Protein AF-A0AAJ7TA78-F1 (afdb_monomer_lite)

Secondary structure (DSSP, 8-state):
----SSSSSSTTHHHHHHHHHHHHHHHHHHHHHHHHHHHHHHHHHHHHHHHHHHHHHHHHH--HHHHHHHHHHHHHHHHHHHHHHHHH--S---HHHHHHHHHHHHHHHHHHHHHHHHHHHHHHHHT------HHHHHHHHHHHHHHHHHHHHHHHHHHHTT-HHHHHHHHHHHHHHHHHHHHHHHHHHTTT-GGGTTHHHHHHHHHHHHHHHHHHHHHHHHHHHHHHHHHHHS--

Structure (mmCIF, N/CA/C/O backbone):
data_AF-A0AAJ7TA78-F1
#
_entry.id   AF-A0AAJ7TA78-F1
#
loop_
_atom_site.group_PDB
_atom_site.id
_atom_site.type_symbol
_atom_site.label_atom_id
_atom_site.label_alt_id
_atom_site.label_comp_id
_atom_site.label_asym_id
_atom_site.label_entity_id
_atom_site.label_seq_id
_atom_site.pdbx_PDB_ins_code
_atom_site.Cartn_x
_atom_site.Cartn_y
_atom_site.Cartn_z
_atom_site.occupancy
_atom_site.B_iso_or_equiv
_atom_site.auth_seq_id
_atom_site.auth_comp_id
_atom_site.auth_asym_id
_atom_site.auth_atom_id
_atom_site.pdbx_PDB_model_num
ATOM 1 N N . MET A 1 1 ? 41.916 32.153 -55.301 1.00 41.50 1 MET A N 1
ATOM 2 C CA . MET A 1 1 ? 42.417 31.050 -54.460 1.00 41.50 1 MET A CA 1
ATOM 3 C C . MET A 1 1 ? 42.063 31.383 -53.018 1.00 41.50 1 MET A C 1
ATOM 5 O O . MET A 1 1 ? 42.938 31.734 -52.257 1.00 41.50 1 MET A O 1
ATOM 9 N N . GLU A 1 2 ? 40.773 31.355 -52.686 1.00 40.78 2 GLU A N 1
ATOM 10 C CA . GLU A 1 2 ? 40.242 31.500 -51.322 1.00 40.78 2 GLU A CA 1
ATOM 11 C C . GLU A 1 2 ? 38.822 30.931 -51.352 1.00 40.78 2 GLU A C 1
ATOM 13 O O . GLU A 1 2 ? 37.926 31.577 -51.888 1.00 40.78 2 GLU A O 1
ATOM 18 N N . THR A 1 3 ? 38.642 29.679 -50.920 1.00 42.75 3 THR A N 1
ATOM 19 C CA . THR A 1 3 ? 37.352 29.081 -50.502 1.00 42.75 3 THR A CA 1
ATOM 20 C C . THR A 1 3 ? 37.569 27.632 -50.034 1.00 42.75 3 THR A C 1
ATOM 22 O O . THR A 1 3 ? 37.042 26.702 -50.623 1.00 42.75 3 THR A O 1
ATOM 25 N N . GLU A 1 4 ? 38.353 27.411 -48.970 1.00 41.81 4 GLU A N 1
ATOM 26 C CA . GLU A 1 4 ? 38.433 26.090 -48.296 1.00 41.81 4 GLU A CA 1
ATOM 27 C C . GLU A 1 4 ? 38.605 26.173 -46.762 1.00 41.81 4 GLU A C 1
ATOM 29 O O . GLU A 1 4 ? 39.112 25.254 -46.132 1.00 41.81 4 GLU A O 1
ATOM 34 N N . ALA A 1 5 ? 38.150 27.248 -46.108 1.00 41.28 5 ALA A N 1
ATOM 35 C CA . ALA A 1 5 ? 38.395 27.452 -44.671 1.00 41.28 5 ALA A CA 1
ATOM 36 C C . ALA A 1 5 ? 37.136 27.480 -43.778 1.00 41.28 5 ALA A C 1
ATOM 38 O O . ALA A 1 5 ? 37.146 28.149 -42.752 1.00 41.28 5 ALA A O 1
ATOM 39 N N . VAL A 1 6 ? 36.042 26.788 -44.138 1.00 41.28 6 VAL A N 1
ATOM 40 C CA . VAL A 1 6 ? 34.796 26.822 -43.325 1.00 41.28 6 VAL A CA 1
ATOM 41 C C . VAL A 1 6 ? 34.222 25.442 -42.951 1.00 41.28 6 VAL A C 1
ATOM 43 O O . VAL A 1 6 ? 33.242 25.379 -42.224 1.00 41.28 6 VAL A O 1
ATOM 46 N N . ARG A 1 7 ? 34.815 24.298 -43.334 1.00 41.25 7 ARG A N 1
ATOM 47 C CA . ARG A 1 7 ? 34.138 22.988 -43.143 1.00 41.25 7 ARG A CA 1
ATOM 48 C C . ARG A 1 7 ? 34.712 21.997 -42.125 1.00 41.25 7 ARG A C 1
ATOM 50 O O . ARG A 1 7 ? 34.327 20.836 -42.170 1.00 41.25 7 ARG A O 1
ATOM 57 N N . ALA A 1 8 ? 35.568 22.413 -41.192 1.00 42.38 8 ALA A N 1
ATOM 58 C CA . ALA A 1 8 ? 36.203 21.473 -40.250 1.00 42.38 8 ALA A CA 1
ATOM 59 C C . ALA A 1 8 ? 35.874 21.684 -38.753 1.00 42.38 8 ALA A C 1
ATOM 61 O O . ALA A 1 8 ? 36.430 20.973 -37.923 1.00 42.38 8 ALA A O 1
ATOM 62 N N . GLY A 1 9 ? 34.991 22.624 -38.387 1.00 40.25 9 GLY A N 1
ATOM 63 C CA . GLY A 1 9 ? 34.802 23.040 -36.983 1.00 40.25 9 GLY A CA 1
ATOM 64 C C . GLY A 1 9 ? 33.554 22.537 -36.239 1.00 40.25 9 GLY A C 1
ATOM 65 O O . GLY A 1 9 ? 33.561 22.548 -35.019 1.00 40.25 9 GLY A O 1
ATOM 66 N N . GLU A 1 10 ? 32.492 22.082 -36.913 1.00 45.03 10 GLU A N 1
ATOM 67 C CA . GLU A 1 10 ? 31.190 21.836 -36.244 1.00 45.03 10 GLU A CA 1
ATOM 68 C C . GLU A 1 10 ? 30.905 20.364 -35.879 1.00 45.03 10 GLU A C 1
ATOM 70 O O . GLU A 1 10 ? 29.903 20.062 -35.239 1.00 45.03 10 GLU A O 1
ATOM 75 N N . GLY A 1 11 ? 31.785 19.425 -36.243 1.00 39.66 11 GLY A N 1
ATOM 76 C CA . GLY A 1 11 ? 31.573 17.987 -36.003 1.00 39.66 11 GLY A CA 1
ATOM 77 C C . GLY A 1 11 ? 32.110 17.437 -34.673 1.00 39.66 11 GLY A C 1
ATOM 78 O O . GLY A 1 11 ? 31.914 16.257 -34.402 1.00 39.66 11 GLY A O 1
ATOM 79 N N . GLY A 1 12 ? 32.822 18.244 -33.875 1.00 43.31 12 GLY A N 1
ATOM 80 C CA . GLY A 1 12 ? 33.498 17.798 -32.643 1.00 43.31 12 GLY A CA 1
ATOM 81 C C . GLY A 1 12 ? 32.816 18.228 -31.338 1.00 43.31 12 GLY A C 1
ATOM 82 O O . GLY A 1 12 ? 32.782 17.456 -30.383 1.00 43.31 12 GLY A O 1
ATOM 83 N N . GLU A 1 13 ? 32.229 19.428 -31.295 1.00 46.03 13 GLU A N 1
ATOM 84 C CA . GLU A 1 13 ? 31.544 19.946 -30.098 1.00 46.03 13 GLU A CA 1
ATOM 85 C C . GLU A 1 13 ? 30.203 19.246 -29.836 1.00 46.03 13 GLU A C 1
ATOM 87 O O . GLU A 1 13 ? 29.870 18.958 -28.689 1.00 46.03 13 GLU A O 1
ATOM 92 N N . SER A 1 14 ? 29.459 18.885 -30.887 1.00 48.75 14 SER A N 1
ATOM 93 C CA . SER A 1 14 ? 28.152 18.229 -30.736 1.00 48.75 14 SER A CA 1
ATOM 94 C C . SER A 1 14 ? 28.261 16.806 -30.169 1.00 48.75 14 SER A C 1
ATOM 96 O O . SER A 1 14 ? 27.418 16.388 -29.376 1.00 48.75 14 SER A O 1
ATOM 98 N N . THR A 1 15 ? 29.321 16.078 -30.518 1.00 53.62 15 THR A N 1
ATOM 99 C CA . THR A 1 15 ? 29.574 14.704 -30.061 1.00 53.62 15 THR A CA 1
ATOM 100 C C . THR A 1 15 ? 30.088 14.688 -28.623 1.00 53.62 15 THR A C 1
ATOM 102 O O . THR A 1 15 ? 29.544 13.959 -27.802 1.00 53.62 15 THR A O 1
ATOM 105 N N . ALA A 1 16 ? 31.026 15.577 -28.272 1.00 54.19 16 ALA A N 1
ATOM 106 C CA . ALA A 1 16 ? 31.561 15.678 -26.913 1.00 54.19 16 ALA A CA 1
ATOM 107 C C . ALA A 1 16 ? 30.517 16.173 -25.894 1.00 54.19 16 ALA A C 1
ATOM 109 O O . ALA A 1 16 ? 30.464 15.662 -24.775 1.00 54.19 16 ALA A O 1
ATOM 110 N N . SER A 1 17 ? 29.648 17.122 -26.268 1.00 52.03 17 SER A N 1
ATOM 111 C CA . SER A 1 17 ? 28.510 17.524 -25.430 1.00 52.03 17 SER A CA 1
ATOM 112 C C . SER A 1 17 ? 27.487 16.398 -25.282 1.00 52.03 17 SER A C 1
ATOM 114 O O . SER A 1 17 ? 27.045 16.150 -24.166 1.00 52.03 17 SER A O 1
ATOM 116 N N . SER A 1 18 ? 27.191 15.645 -26.349 1.00 56.09 18 SER A N 1
ATOM 117 C CA . SER A 1 18 ? 26.292 14.486 -26.274 1.00 56.09 18 SER A CA 1
ATOM 118 C C . SER A 1 18 ? 26.880 13.325 -25.462 1.00 56.09 18 SER A C 1
ATOM 120 O O . SER A 1 18 ? 26.124 12.610 -24.812 1.00 56.09 18 SER A O 1
ATOM 122 N N . GLU A 1 19 ? 28.200 13.123 -25.463 1.00 57.81 19 GLU A N 1
ATOM 123 C CA . GLU A 1 19 ? 28.890 12.097 -24.667 1.00 57.81 19 GLU A CA 1
ATOM 124 C C . GLU A 1 19 ? 29.036 12.509 -23.191 1.00 57.81 19 GLU A C 1
ATOM 126 O O . GLU A 1 19 ? 28.856 11.674 -22.304 1.00 57.81 19 GLU A O 1
ATOM 131 N N . CYS A 1 20 ? 29.283 13.792 -22.892 1.00 56.22 20 CYS A N 1
ATOM 132 C CA . CYS A 1 20 ? 29.236 14.339 -21.526 1.00 56.22 20 CYS A CA 1
ATOM 133 C C . CYS A 1 20 ? 27.806 14.363 -20.958 1.00 56.22 20 CYS A C 1
ATOM 135 O O . CYS A 1 20 ? 27.599 14.061 -19.782 1.00 56.22 20 CYS A O 1
ATOM 137 N N . GLU A 1 21 ? 26.801 14.682 -21.780 1.00 63.16 21 GLU A N 1
ATOM 138 C CA . GLU A 1 21 ? 25.391 14.548 -21.403 1.00 63.16 21 GLU A CA 1
ATOM 139 C C . GLU A 1 21 ? 24.995 13.077 -21.235 1.00 63.16 21 GLU A C 1
ATOM 141 O O . GLU A 1 21 ? 24.280 12.759 -20.287 1.00 63.16 21 GLU A O 1
ATOM 146 N N . SER A 1 22 ? 25.500 12.169 -22.079 1.00 67.06 22 SER A N 1
ATOM 147 C CA . SER A 1 22 ? 25.266 10.723 -21.957 1.00 67.06 22 SER A CA 1
ATOM 148 C C . SER A 1 22 ? 25.895 10.151 -20.686 1.00 67.06 22 SER A C 1
ATOM 150 O O . SER A 1 22 ? 25.192 9.530 -19.896 1.00 67.06 22 SER A O 1
ATOM 152 N N . SER A 1 23 ? 27.174 10.424 -20.419 1.00 71.12 23 SER A N 1
ATOM 153 C CA . SER A 1 23 ? 27.873 9.959 -19.208 1.00 71.12 23 SER A CA 1
ATOM 154 C C . SER A 1 23 ? 27.285 10.566 -17.929 1.00 71.12 23 SER A C 1
ATOM 156 O O . SER A 1 23 ? 27.007 9.852 -16.965 1.00 71.12 23 SER A O 1
ATOM 158 N N . GLY A 1 24 ? 26.973 11.866 -17.940 1.00 76.81 24 GLY A N 1
ATOM 159 C CA . GLY A 1 24 ? 26.276 12.522 -16.835 1.00 76.81 24 GLY A CA 1
ATOM 160 C C . GLY A 1 24 ? 24.849 12.002 -16.619 1.00 76.81 24 GLY A C 1
ATOM 161 O O . GLY A 1 24 ? 24.354 12.008 -15.489 1.00 76.81 24 GLY A O 1
ATOM 162 N N . CYS A 1 25 ? 24.167 11.545 -17.672 1.00 79.00 25 CYS A N 1
ATOM 163 C CA . CYS A 1 25 ? 22.862 10.891 -17.583 1.00 79.00 25 CYS A CA 1
ATOM 164 C C . CYS A 1 25 ? 22.989 9.472 -17.006 1.00 79.00 25 CYS A C 1
ATOM 166 O O . CYS A 1 25 ? 22.242 9.118 -16.091 1.00 79.00 25 CYS A O 1
ATOM 168 N N . GLU A 1 26 ? 23.969 8.688 -17.458 1.00 80.81 26 GLU A N 1
ATOM 169 C CA . GLU A 1 26 ? 24.241 7.337 -16.957 1.00 80.81 26 GLU A CA 1
ATOM 170 C C . GLU A 1 26 ? 24.586 7.329 -15.458 1.00 80.81 26 GLU A C 1
ATOM 172 O O . GLU A 1 26 ? 23.998 6.553 -14.695 1.00 80.81 26 GLU A O 1
ATOM 177 N N . ASP A 1 27 ? 25.429 8.256 -14.994 1.00 83.12 27 ASP A N 1
ATOM 178 C CA . ASP A 1 27 ? 25.760 8.412 -13.570 1.00 83.12 27 ASP A CA 1
ATOM 179 C C . ASP A 1 27 ? 24.539 8.818 -12.720 1.00 83.12 27 ASP A C 1
ATOM 181 O O . ASP A 1 27 ? 24.326 8.328 -11.597 1.00 83.12 27 ASP A O 1
ATOM 185 N N . ARG A 1 28 ? 23.666 9.682 -13.258 1.00 84.81 28 ARG A N 1
ATOM 186 C CA . ARG A 1 28 ? 22.392 10.042 -12.610 1.00 84.81 28 ARG A CA 1
ATOM 187 C C . ARG A 1 28 ? 21.444 8.847 -12.530 1.00 84.81 28 ARG A C 1
ATOM 189 O O . ARG A 1 28 ? 20.847 8.616 -11.480 1.00 84.81 28 ARG A O 1
ATOM 196 N N . LEU A 1 29 ? 21.322 8.047 -13.586 1.00 83.38 29 LEU A N 1
ATOM 197 C CA . LEU A 1 29 ? 20.493 6.840 -13.567 1.00 83.38 29 LEU A CA 1
ATOM 198 C C . LEU A 1 29 ? 21.022 5.807 -12.564 1.00 83.38 29 LEU A C 1
ATOM 200 O O . LEU A 1 29 ? 20.240 5.219 -11.809 1.00 83.38 29 LEU A O 1
ATOM 204 N N . ALA A 1 30 ? 22.341 5.612 -12.502 1.00 83.56 30 ALA A N 1
ATOM 205 C CA . ALA A 1 30 ? 22.970 4.710 -11.544 1.00 83.56 30 ALA A CA 1
ATOM 206 C C . ALA A 1 30 ? 22.731 5.155 -10.091 1.00 83.56 30 ALA A C 1
ATOM 208 O O . ALA A 1 30 ? 22.402 4.329 -9.231 1.00 83.56 30 ALA A O 1
ATOM 209 N N . SER A 1 31 ? 22.837 6.456 -9.806 1.00 87.62 31 SER A N 1
ATOM 210 C CA . SER A 1 31 ? 22.560 7.005 -8.473 1.00 87.62 31 SER A CA 1
ATOM 211 C C . SER A 1 31 ? 21.075 6.916 -8.094 1.00 87.62 31 SER A C 1
ATOM 213 O O . SER A 1 31 ? 20.765 6.463 -6.990 1.00 87.62 31 SER A O 1
ATOM 215 N N . LEU A 1 32 ? 20.146 7.220 -9.010 1.00 86.69 32 LEU A N 1
ATOM 216 C CA . LEU A 1 32 ? 18.701 7.044 -8.795 1.00 86.69 32 LEU A CA 1
ATOM 217 C C . LEU A 1 32 ? 18.327 5.580 -8.534 1.00 86.69 32 LEU A C 1
ATOM 219 O O . LEU A 1 32 ? 17.509 5.294 -7.662 1.00 86.69 32 LEU A O 1
ATOM 223 N N . ARG A 1 33 ? 18.955 4.635 -9.240 1.00 85.50 33 ARG A N 1
ATOM 224 C CA . ARG A 1 33 ? 18.770 3.195 -9.016 1.00 85.50 33 ARG A CA 1
ATOM 225 C C . ARG A 1 33 ? 19.229 2.770 -7.620 1.00 85.50 33 ARG A C 1
ATOM 227 O O . ARG A 1 33 ? 18.514 2.030 -6.944 1.00 85.50 33 ARG A O 1
ATOM 234 N N . ARG A 1 34 ? 20.394 3.246 -7.164 1.00 87.38 34 ARG A N 1
ATOM 235 C CA . ARG A 1 34 ? 20.883 3.001 -5.792 1.00 87.38 34 ARG A CA 1
ATOM 236 C C . ARG A 1 34 ? 19.946 3.608 -4.750 1.00 87.38 34 ARG A C 1
ATOM 238 O O . ARG A 1 34 ? 19.652 2.952 -3.755 1.00 87.38 34 ARG A O 1
ATOM 245 N N . LEU A 1 35 ? 19.437 4.814 -5.002 1.00 88.00 35 LEU A N 1
ATOM 246 C CA . LEU A 1 35 ? 18.457 5.465 -4.136 1.00 88.00 35 LEU A CA 1
ATOM 247 C C . LEU A 1 35 ? 17.151 4.661 -4.074 1.00 88.00 35 LEU A C 1
ATOM 249 O O . LEU A 1 35 ? 16.636 4.439 -2.985 1.00 88.00 35 LEU A O 1
ATOM 253 N N . ALA A 1 36 ? 16.651 4.156 -5.206 1.00 87.06 36 ALA A N 1
ATOM 254 C CA . ALA A 1 36 ? 15.463 3.305 -5.248 1.00 87.06 36 ALA A CA 1
ATOM 255 C C . ALA A 1 36 ? 15.652 2.016 -4.445 1.00 87.06 36 ALA A C 1
ATOM 257 O O . ALA A 1 36 ? 14.761 1.634 -3.688 1.00 87.06 36 ALA A O 1
ATOM 258 N N . LEU A 1 37 ? 16.818 1.373 -4.556 1.00 88.31 37 LEU A N 1
ATOM 259 C CA . LEU A 1 37 ? 17.164 0.199 -3.754 1.00 88.31 37 LEU A CA 1
ATOM 260 C C . LEU A 1 37 ? 17.214 0.517 -2.259 1.00 88.31 37 LEU A C 1
ATOM 262 O O . LEU A 1 37 ? 16.632 -0.218 -1.465 1.00 88.31 37 LEU A O 1
ATOM 266 N N . LEU A 1 38 ? 17.864 1.620 -1.882 1.00 90.88 38 LEU A N 1
ATOM 267 C CA . LEU A 1 38 ? 17.970 2.051 -0.491 1.00 90.88 38 LEU A CA 1
ATOM 268 C C . LEU A 1 38 ? 16.595 2.383 0.092 1.00 90.88 38 LEU A C 1
ATOM 270 O O . LEU A 1 38 ? 16.246 1.875 1.153 1.00 90.88 38 LEU A O 1
ATOM 274 N N . VAL A 1 39 ? 15.789 3.179 -0.615 1.00 89.62 39 VAL A N 1
ATOM 275 C CA . VAL A 1 39 ? 14.429 3.537 -0.189 1.00 89.62 39 VAL A CA 1
ATOM 276 C C . VAL A 1 39 ? 13.552 2.296 -0.074 1.00 89.62 39 VAL A C 1
ATOM 278 O O . VAL A 1 39 ? 12.829 2.162 0.908 1.00 89.62 39 VAL A O 1
ATOM 281 N N . SER A 1 40 ? 13.654 1.352 -1.012 1.00 90.81 40 SER A N 1
ATOM 282 C CA . SER A 1 40 ? 12.895 0.097 -0.943 1.00 90.81 40 SER A CA 1
ATOM 283 C C . SER A 1 40 ? 13.332 -0.763 0.243 1.00 90.81 40 SER A C 1
ATOM 285 O O . SER A 1 40 ? 12.484 -1.287 0.957 1.00 90.81 40 SER A O 1
ATOM 287 N N . ALA A 1 41 ? 14.637 -0.870 0.511 1.00 90.25 41 ALA A N 1
ATOM 288 C CA . ALA A 1 41 ? 15.163 -1.611 1.658 1.00 90.25 41 ALA A CA 1
ATOM 289 C C . ALA A 1 41 ? 14.720 -0.995 2.996 1.00 90.25 41 ALA A C 1
ATOM 291 O O . ALA A 1 41 ? 14.239 -1.707 3.878 1.00 90.25 41 ALA A O 1
ATOM 292 N N . VAL A 1 42 ? 14.817 0.331 3.129 1.00 91.94 42 VAL A N 1
ATOM 293 C CA . VAL A 1 42 ? 14.329 1.065 4.307 1.00 91.94 42 VAL A CA 1
ATOM 294 C C . VAL A 1 42 ? 12.819 0.882 4.464 1.00 91.94 42 VAL A C 1
ATOM 296 O O . VAL A 1 42 ? 12.349 0.600 5.565 1.00 91.94 42 VAL A O 1
ATOM 299 N N . SER A 1 43 ? 12.061 0.971 3.366 1.00 92.56 43 SER A N 1
ATOM 300 C CA . SER A 1 43 ? 10.613 0.757 3.368 1.00 92.56 43 SER A CA 1
ATOM 301 C C . SER A 1 43 ? 10.241 -0.648 3.827 1.00 92.56 43 SER A C 1
ATOM 303 O O . SER A 1 43 ? 9.314 -0.792 4.616 1.00 92.56 43 SER A O 1
ATOM 305 N N . ILE A 1 44 ? 10.959 -1.682 3.382 1.00 93.19 44 ILE A N 1
ATOM 306 C CA . ILE A 1 44 ? 10.728 -3.073 3.798 1.00 93.19 44 ILE A CA 1
ATOM 307 C C . ILE A 1 44 ? 10.851 -3.205 5.315 1.00 93.19 44 ILE A C 1
ATOM 309 O O . ILE A 1 44 ? 9.942 -3.721 5.959 1.00 93.19 44 ILE A O 1
ATOM 313 N N . VAL A 1 45 ? 11.939 -2.697 5.898 1.00 94.38 45 VAL A N 1
ATOM 314 C CA . VAL A 1 45 ? 12.172 -2.786 7.348 1.00 94.38 45 VAL A CA 1
ATOM 315 C C . VAL A 1 45 ? 11.125 -1.981 8.122 1.00 94.38 45 VAL A C 1
ATOM 317 O O . VAL A 1 45 ? 10.540 -2.488 9.080 1.00 94.38 45 VAL A O 1
ATOM 320 N N . ALA A 1 46 ? 10.849 -0.749 7.687 1.00 91.81 46 ALA A N 1
ATOM 321 C CA . ALA A 1 46 ? 9.882 0.124 8.342 1.00 91.81 46 ALA A CA 1
ATOM 322 C C . ALA A 1 46 ? 8.459 -0.458 8.298 1.00 91.81 46 ALA A C 1
ATOM 324 O O . ALA A 1 46 ? 7.787 -0.538 9.326 1.00 91.81 46 ALA A O 1
ATOM 325 N N . THR A 1 47 ? 8.003 -0.899 7.123 1.00 92.31 47 THR A N 1
ATOM 326 C CA . THR A 1 47 ? 6.644 -1.432 6.930 1.00 92.31 47 THR A CA 1
ATOM 327 C C . THR A 1 47 ? 6.458 -2.788 7.590 1.00 92.31 47 THR A C 1
ATOM 329 O O . THR A 1 47 ? 5.420 -3.004 8.209 1.00 92.31 47 THR A O 1
ATOM 332 N N . ALA A 1 48 ? 7.473 -3.655 7.592 1.00 93.12 48 ALA A N 1
ATOM 333 C CA . ALA A 1 48 ? 7.431 -4.901 8.352 1.00 93.12 48 ALA A CA 1
ATOM 334 C C . ALA A 1 48 ? 7.288 -4.642 9.863 1.00 93.12 48 ALA A C 1
ATOM 336 O O . ALA A 1 48 ? 6.452 -5.267 10.519 1.00 93.12 48 ALA A O 1
ATOM 337 N N . GLY A 1 49 ? 8.048 -3.686 10.414 1.00 92.75 49 GLY A N 1
ATOM 338 C CA . GLY A 1 49 ? 7.942 -3.295 11.823 1.00 92.75 49 GLY A CA 1
ATOM 339 C C . GLY A 1 49 ? 6.563 -2.731 12.180 1.00 92.75 49 GLY A C 1
ATOM 340 O O . GLY A 1 49 ? 5.946 -3.164 13.156 1.00 92.75 49 GLY A O 1
ATOM 341 N N . MET A 1 50 ? 6.041 -1.818 11.355 1.00 91.12 50 MET A N 1
ATOM 342 C CA . MET A 1 50 ? 4.693 -1.259 11.526 1.00 91.12 50 MET A CA 1
ATOM 343 C C . MET A 1 50 ? 3.605 -2.332 11.411 1.00 91.12 50 MET A C 1
ATOM 345 O O . MET A 1 50 ? 2.680 -2.359 12.221 1.00 91.12 50 MET A O 1
ATOM 349 N N . GLY A 1 51 ? 3.730 -3.245 10.446 1.00 91.31 51 GLY A N 1
ATOM 350 C CA . GLY A 1 51 ? 2.803 -4.355 10.246 1.00 91.31 51 GLY A CA 1
ATOM 351 C C . GLY A 1 51 ? 2.767 -5.305 11.439 1.00 91.31 51 GLY A C 1
ATOM 352 O O . GLY A 1 51 ? 1.684 -5.667 11.894 1.00 91.31 51 GLY A O 1
ATOM 353 N N . ALA A 1 52 ? 3.929 -5.649 12.003 1.00 91.75 52 ALA A N 1
ATOM 354 C CA . ALA A 1 52 ? 4.016 -6.474 13.204 1.00 91.75 52 ALA A CA 1
ATOM 355 C C . ALA A 1 52 ? 3.355 -5.792 14.413 1.00 91.75 52 ALA A C 1
ATOM 357 O O . ALA A 1 52 ? 2.527 -6.406 15.089 1.00 91.75 52 ALA A O 1
ATOM 358 N N . ALA A 1 53 ? 3.656 -4.511 14.648 1.00 90.25 53 ALA A N 1
ATOM 359 C CA . ALA A 1 53 ? 3.035 -3.742 15.724 1.00 90.25 53 ALA A CA 1
ATOM 360 C C . ALA A 1 53 ? 1.507 -3.676 15.555 1.00 90.25 53 ALA A C 1
ATOM 362 O O . ALA A 1 53 ? 0.763 -3.992 16.483 1.00 90.25 53 ALA A O 1
ATOM 363 N N . ALA A 1 54 ? 1.025 -3.347 14.356 1.00 89.81 54 ALA A N 1
ATOM 364 C CA . ALA A 1 54 ? -0.401 -3.270 14.062 1.00 89.81 54 ALA A CA 1
ATOM 365 C C . ALA A 1 54 ? -1.112 -4.626 14.155 1.00 89.81 54 ALA A C 1
ATOM 367 O O . ALA A 1 54 ? -2.258 -4.690 14.602 1.00 89.81 54 ALA A O 1
ATOM 368 N N . PHE A 1 55 ? -0.442 -5.719 13.784 1.00 90.38 55 PHE A N 1
ATOM 369 C CA . PHE A 1 55 ? -0.978 -7.067 13.936 1.00 90.38 55 PHE A CA 1
ATOM 370 C C . PHE A 1 55 ? -1.189 -7.416 15.413 1.00 90.38 55 PHE A C 1
ATOM 372 O O . PHE A 1 55 ? -2.273 -7.868 15.784 1.00 90.38 55 PHE A O 1
ATOM 379 N N . VAL A 1 56 ? -0.200 -7.128 16.267 1.00 89.94 56 VAL A N 1
ATOM 380 C CA . VAL A 1 56 ? -0.326 -7.300 17.723 1.00 89.94 56 VAL A CA 1
ATOM 381 C C . VAL A 1 56 ? -1.505 -6.483 18.253 1.00 89.94 56 VAL A C 1
ATOM 383 O O . VAL A 1 56 ? -2.359 -7.020 18.958 1.00 89.94 56 VAL A O 1
ATOM 386 N N . VAL A 1 57 ? -1.624 -5.214 17.849 1.00 85.62 57 VAL A N 1
ATOM 387 C CA . VAL A 1 57 ? -2.758 -4.364 18.247 1.00 85.62 57 VAL A CA 1
ATOM 388 C C . VAL A 1 57 ? -4.095 -4.929 17.777 1.00 85.62 57 VAL A C 1
ATOM 390 O O . VAL A 1 57 ? -5.059 -4.939 18.542 1.00 85.62 57 VAL A O 1
ATOM 393 N N . SER A 1 58 ? -4.164 -5.436 16.547 1.00 86.56 58 SER A N 1
ATOM 394 C CA . SER A 1 58 ? -5.383 -6.031 16.000 1.00 86.56 58 SER A CA 1
ATOM 395 C C . SER A 1 58 ? -5.852 -7.232 16.816 1.00 86.56 58 SER A C 1
ATOM 397 O O . SER A 1 58 ? -7.054 -7.377 17.035 1.00 86.56 58 SER A O 1
ATOM 399 N N . VAL A 1 59 ? -4.932 -8.080 17.282 1.00 85.12 59 VAL A N 1
ATOM 400 C CA . VAL A 1 59 ? -5.277 -9.242 18.113 1.00 85.12 59 VAL A CA 1
ATOM 401 C C . VAL A 1 59 ? -5.744 -8.797 19.498 1.00 85.12 59 VAL A C 1
ATOM 403 O O . VAL A 1 59 ? -6.773 -9.275 19.971 1.00 85.12 59 VAL A O 1
ATOM 406 N N . LEU A 1 60 ? -5.034 -7.852 20.121 1.00 83.44 60 LEU A N 1
ATOM 407 C CA . LEU A 1 60 ? -5.357 -7.375 21.468 1.00 83.44 60 LEU A CA 1
ATOM 408 C C . LEU A 1 60 ? -6.687 -6.611 21.521 1.00 83.44 60 LEU A C 1
ATOM 410 O O . LEU A 1 60 ? -7.470 -6.809 22.445 1.00 83.44 60 LEU A O 1
ATOM 414 N N . GLN A 1 61 ? -6.959 -5.758 20.531 1.00 78.75 61 GLN A N 1
ATOM 415 C CA . GLN A 1 61 ? -8.139 -4.882 20.518 1.00 78.75 61 GLN A CA 1
ATOM 416 C C . GLN A 1 61 ? -9.268 -5.373 19.606 1.00 78.75 61 GLN A C 1
ATOM 418 O O . GLN A 1 61 ? -10.285 -4.694 19.478 1.00 78.75 61 GLN A O 1
ATOM 423 N N . LYS A 1 62 ? -9.100 -6.533 18.954 1.00 80.38 62 LYS A N 1
ATOM 424 C CA . LYS A 1 62 ? -10.045 -7.106 17.974 1.00 80.38 62 LYS A CA 1
ATOM 425 C C . LYS A 1 62 ? -10.482 -6.114 16.880 1.00 80.38 62 LYS A C 1
ATOM 427 O O . LYS A 1 62 ? -11.580 -6.225 16.347 1.00 80.38 62 LYS A O 1
ATOM 432 N N . SER A 1 63 ? -9.612 -5.168 16.523 1.00 83.31 63 SER A N 1
ATOM 433 C CA . SER A 1 63 ? -9.889 -4.131 15.519 1.00 83.31 63 SER A CA 1
ATOM 434 C C . SER A 1 63 ? -9.700 -4.672 14.097 1.00 83.31 63 SER A C 1
ATOM 436 O O . SER A 1 63 ? -8.658 -5.260 13.762 1.00 83.31 63 SER A O 1
ATOM 438 N N . ALA A 1 64 ? -10.715 -4.465 13.256 1.00 87.81 64 ALA A N 1
ATOM 439 C CA . ALA A 1 64 ? -10.691 -4.751 11.828 1.00 87.81 64 ALA A CA 1
ATOM 440 C C . ALA A 1 64 ? -9.863 -3.706 11.067 1.00 87.81 64 ALA A C 1
ATOM 442 O O . ALA A 1 64 ? -9.130 -4.072 10.150 1.00 87.81 64 ALA A O 1
ATOM 443 N N . ALA A 1 65 ? -9.900 -2.437 11.484 1.00 89.38 65 ALA A N 1
ATOM 444 C CA . ALA A 1 65 ? -9.067 -1.379 10.912 1.00 89.38 65 ALA A CA 1
ATOM 445 C C . ALA A 1 65 ? -7.565 -1.658 11.098 1.00 89.38 65 ALA A C 1
ATOM 447 O O . ALA A 1 65 ? -6.804 -1.646 10.130 1.00 89.38 65 ALA A O 1
ATOM 448 N N . ALA A 1 66 ? -7.143 -1.992 12.325 1.00 89.94 66 ALA A N 1
ATOM 449 C CA . ALA A 1 66 ? -5.754 -2.343 12.625 1.00 89.94 66 ALA A CA 1
ATOM 450 C C . ALA A 1 66 ? -5.309 -3.600 11.867 1.00 89.94 66 ALA A C 1
ATOM 452 O O . ALA A 1 66 ? -4.169 -3.691 11.416 1.00 89.94 66 ALA A O 1
ATOM 453 N N . PHE A 1 67 ? -6.226 -4.555 11.677 1.00 91.69 67 PHE A N 1
ATOM 454 C CA . PHE A 1 67 ? -5.960 -5.731 10.857 1.00 91.69 67 PHE A CA 1
ATOM 455 C C . PHE A 1 67 ? -5.711 -5.366 9.391 1.00 91.69 67 PHE A C 1
ATOM 457 O O . PHE A 1 67 ? -4.738 -5.825 8.799 1.00 91.69 67 PHE A O 1
ATOM 464 N N . ALA A 1 68 ? -6.585 -4.538 8.814 1.00 93.31 68 ALA A N 1
ATOM 465 C CA . ALA A 1 68 ? -6.468 -4.083 7.435 1.00 93.31 68 ALA A CA 1
ATOM 466 C C . ALA A 1 68 ? -5.163 -3.311 7.212 1.00 93.31 68 ALA A C 1
ATOM 468 O O . ALA A 1 68 ? -4.486 -3.537 6.212 1.00 93.31 68 ALA A O 1
ATOM 469 N N . PHE A 1 69 ? -4.774 -2.465 8.171 1.00 94.00 69 PHE A N 1
ATOM 470 C CA . PHE A 1 69 ? -3.488 -1.777 8.149 1.00 94.00 69 PHE A CA 1
ATOM 471 C C . PHE A 1 69 ? -2.309 -2.763 8.215 1.00 94.00 69 PHE A C 1
ATOM 473 O O . PHE A 1 69 ? -1.381 -2.646 7.421 1.00 94.00 69 PHE A O 1
ATOM 480 N N . ALA A 1 70 ? -2.359 -3.778 9.086 1.00 94.31 70 ALA A N 1
ATOM 481 C CA . ALA A 1 70 ? -1.308 -4.795 9.180 1.00 94.31 70 ALA A CA 1
ATOM 482 C C . ALA A 1 70 ? -1.146 -5.596 7.877 1.00 94.31 70 ALA A C 1
ATOM 484 O O . ALA A 1 70 ? -0.032 -5.766 7.386 1.00 94.31 70 ALA A O 1
ATOM 485 N N . VAL A 1 71 ? -2.254 -6.049 7.280 1.00 95.06 71 VAL A N 1
ATOM 486 C CA . VAL A 1 71 ? -2.227 -6.721 5.971 1.00 95.06 71 VAL A CA 1
ATOM 487 C C . VAL A 1 71 ? -1.721 -5.770 4.888 1.00 95.06 71 VAL A C 1
ATOM 489 O O . VAL A 1 71 ? -0.909 -6.171 4.060 1.00 95.06 71 VAL A O 1
ATOM 492 N N . GLY A 1 72 ? -2.135 -4.503 4.920 1.00 94.69 72 GLY A N 1
ATOM 493 C CA . GLY A 1 72 ? -1.645 -3.475 4.007 1.00 94.69 72 GLY A CA 1
ATOM 494 C C . GLY A 1 72 ? -0.141 -3.236 4.100 1.00 94.69 72 GLY A C 1
ATOM 495 O O . GLY A 1 72 ? 0.514 -3.085 3.072 1.00 94.69 72 GLY A O 1
ATOM 496 N N . ALA A 1 73 ? 0.416 -3.276 5.309 1.00 94.62 73 ALA A N 1
ATOM 497 C CA . ALA A 1 73 ? 1.852 -3.184 5.533 1.00 94.62 73 ALA A CA 1
ATOM 498 C C . ALA A 1 73 ? 2.598 -4.394 4.950 1.00 94.62 73 ALA A C 1
ATOM 500 O O . ALA A 1 73 ? 3.620 -4.211 4.300 1.00 94.62 73 ALA A O 1
ATOM 501 N N . VAL A 1 74 ? 2.059 -5.614 5.087 1.00 94.56 74 VAL A N 1
ATOM 502 C CA . VAL A 1 74 ? 2.624 -6.813 4.436 1.00 94.56 74 VAL A CA 1
A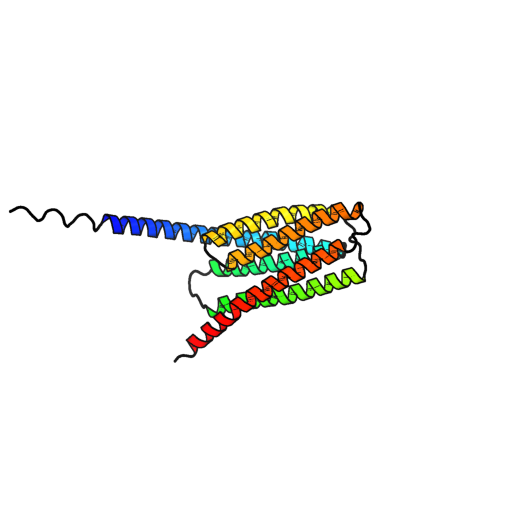TOM 503 C C . VAL A 1 74 ? 2.592 -6.681 2.913 1.00 94.56 74 VAL A C 1
ATOM 505 O O . VAL A 1 74 ? 3.584 -6.984 2.251 1.00 94.56 74 VAL A O 1
ATOM 508 N N . LEU A 1 75 ? 1.480 -6.203 2.348 1.00 94.44 75 LEU A N 1
ATOM 509 C CA . LEU A 1 75 ? 1.378 -5.934 0.913 1.00 94.44 75 LEU A CA 1
ATOM 510 C C . LEU A 1 75 ? 2.395 -4.874 0.460 1.00 94.44 75 LEU A C 1
ATOM 512 O O . LEU A 1 75 ? 3.000 -5.059 -0.593 1.00 94.44 75 LEU A O 1
ATOM 516 N N . ASP A 1 76 ? 2.642 -3.841 1.276 1.00 94.62 76 ASP A N 1
ATOM 517 C CA . ASP A 1 76 ? 3.663 -2.808 1.024 1.00 94.62 76 ASP A CA 1
ATOM 518 C C . ASP A 1 76 ? 5.077 -3.380 1.016 1.00 94.62 76 ASP A C 1
ATOM 520 O O . ASP A 1 76 ? 5.919 -3.049 0.180 1.00 94.62 76 ASP A O 1
ATOM 524 N N . THR A 1 77 ? 5.344 -4.291 1.948 1.00 93.94 77 THR A N 1
ATOM 525 C CA . THR A 1 77 ? 6.619 -4.989 1.994 1.00 93.94 77 THR A CA 1
ATOM 526 C C . THR A 1 77 ? 6.803 -5.840 0.737 1.00 93.94 77 THR A C 1
ATOM 528 O O . THR A 1 77 ? 7.871 -5.812 0.129 1.00 93.94 77 THR A O 1
ATOM 531 N N . LEU A 1 78 ? 5.766 -6.560 0.293 1.00 92.75 78 LEU A N 1
ATOM 532 C CA . LEU A 1 78 ? 5.825 -7.378 -0.922 1.00 92.75 78 LEU A CA 1
ATOM 533 C C . LEU A 1 78 ? 6.018 -6.529 -2.187 1.00 92.75 78 LEU A C 1
ATOM 535 O O . LEU A 1 78 ? 6.854 -6.880 -3.023 1.00 92.75 78 LEU A O 1
ATOM 539 N N . THR A 1 79 ? 5.309 -5.402 -2.322 1.00 92.31 79 THR A N 1
ATOM 540 C CA . THR A 1 79 ? 5.508 -4.457 -3.436 1.00 92.31 79 THR A CA 1
ATOM 541 C C . THR A 1 79 ? 6.937 -3.907 -3.431 1.00 92.31 79 THR A C 1
ATOM 543 O O . THR A 1 79 ? 7.602 -3.932 -4.470 1.00 92.31 79 THR A O 1
ATOM 546 N N . SER A 1 80 ? 7.449 -3.509 -2.261 1.00 91.94 80 SER A N 1
ATOM 547 C CA . SER A 1 80 ? 8.815 -2.995 -2.087 1.00 91.94 80 SER A CA 1
ATOM 548 C C . SER A 1 80 ? 9.885 -4.054 -2.396 1.00 91.94 80 SER A C 1
ATOM 550 O O . SER A 1 80 ? 10.916 -3.733 -2.985 1.00 91.94 80 SER A O 1
ATOM 552 N N . VAL A 1 81 ? 9.656 -5.333 -2.066 1.00 90.88 81 VAL A N 1
ATOM 553 C CA . VAL A 1 81 ? 10.569 -6.439 -2.420 1.00 90.88 81 VAL A CA 1
ATOM 554 C C . VAL A 1 81 ? 10.609 -6.657 -3.931 1.00 90.88 81 VAL A C 1
ATOM 556 O O . VAL A 1 81 ? 11.694 -6.796 -4.493 1.00 90.88 81 VAL A O 1
ATOM 559 N N . VAL A 1 82 ? 9.455 -6.661 -4.609 1.00 88.56 82 VAL A N 1
ATOM 560 C CA . VAL A 1 82 ? 9.394 -6.802 -6.078 1.00 88.56 82 VAL A CA 1
ATOM 561 C C . VAL A 1 82 ? 10.130 -5.649 -6.760 1.00 88.56 82 VAL A C 1
ATOM 563 O O . VAL A 1 82 ? 10.885 -5.861 -7.711 1.00 88.56 82 VAL A O 1
ATOM 566 N N . VAL A 1 83 ? 9.961 -4.434 -6.242 1.00 86.75 83 VAL A N 1
ATOM 567 C CA . VAL A 1 83 ? 10.699 -3.248 -6.676 1.00 86.75 83 VAL A CA 1
ATOM 568 C C . VAL A 1 83 ? 12.204 -3.410 -6.451 1.00 86.75 83 VAL A C 1
ATOM 570 O O . VAL A 1 83 ? 12.981 -3.243 -7.392 1.00 86.75 83 VAL A O 1
ATOM 573 N N . ALA A 1 84 ? 12.631 -3.753 -5.233 1.00 86.94 84 ALA A N 1
ATOM 574 C CA . ALA A 1 84 ? 14.043 -3.913 -4.906 1.00 86.94 84 ALA A CA 1
ATOM 575 C C . ALA A 1 84 ? 14.687 -4.982 -5.797 1.00 86.94 84 ALA A C 1
ATOM 577 O O . ALA A 1 84 ? 15.766 -4.779 -6.347 1.00 86.94 84 ALA A O 1
ATOM 578 N N . TRP A 1 85 ? 13.981 -6.090 -6.025 1.00 84.25 85 TRP A N 1
ATOM 579 C CA . TRP A 1 85 ? 14.406 -7.150 -6.931 1.00 84.25 85 TRP A CA 1
ATOM 580 C C . TRP A 1 85 ? 14.569 -6.656 -8.375 1.00 84.25 85 TRP A C 1
ATOM 582 O O . TRP A 1 85 ? 15.599 -6.931 -8.996 1.00 84.25 85 TRP A O 1
ATOM 592 N N . ARG A 1 86 ? 13.610 -5.869 -8.888 1.00 80.38 86 ARG A N 1
ATOM 593 C CA . ARG A 1 86 ? 13.668 -5.262 -10.230 1.00 80.38 86 ARG A CA 1
ATOM 594 C C . ARG A 1 86 ? 14.896 -4.372 -10.403 1.00 80.38 86 ARG A C 1
ATOM 596 O O . ARG A 1 86 ? 15.552 -4.434 -11.437 1.00 80.38 86 ARG A O 1
ATOM 603 N N . PHE A 1 87 ? 15.217 -3.550 -9.406 1.00 77.69 87 PHE A N 1
ATOM 604 C CA . PHE A 1 87 ? 16.365 -2.646 -9.475 1.00 77.69 87 PHE A CA 1
ATOM 605 C C . PHE A 1 87 ? 17.682 -3.298 -9.032 1.00 77.69 87 PHE A C 1
ATOM 607 O O . PHE A 1 87 ? 18.738 -2.714 -9.246 1.00 77.69 87 PHE A O 1
ATOM 614 N N . SER A 1 88 ? 17.688 -4.506 -8.464 1.00 74.19 88 SER A N 1
ATOM 615 C CA . SER A 1 88 ? 18.917 -5.161 -7.986 1.00 74.19 88 SER A CA 1
ATOM 616 C C . SER A 1 88 ? 19.648 -5.947 -9.082 1.00 74.19 88 SER A C 1
ATOM 618 O O . SER A 1 88 ? 20.876 -5.960 -9.093 1.00 74.19 88 SER A O 1
ATOM 620 N N . LYS A 1 89 ? 18.943 -6.541 -10.056 1.00 67.56 89 LYS A N 1
ATOM 621 C CA . LYS A 1 89 ? 19.581 -7.329 -11.129 1.00 67.56 89 LYS A CA 1
ATOM 622 C C . LYS A 1 89 ? 19.987 -6.460 -12.320 1.00 67.56 89 LYS A C 1
ATOM 624 O O . LYS A 1 89 ? 19.145 -5.809 -12.932 1.00 67.56 89 LYS A O 1
ATOM 629 N N . VAL A 1 90 ? 21.286 -6.389 -12.609 1.00 55.69 90 VAL A N 1
ATOM 630 C CA . VAL A 1 90 ? 21.853 -5.608 -13.730 1.00 55.69 90 VAL A CA 1
ATOM 631 C C . VAL A 1 90 ? 21.827 -6.401 -15.043 1.00 55.69 90 VAL A C 1
ATOM 633 O O . VAL A 1 90 ? 21.760 -5.798 -16.104 1.00 55.69 90 VAL A O 1
ATOM 636 N N . GLU A 1 91 ? 21.770 -7.733 -14.994 1.00 52.50 91 GLU A N 1
ATOM 637 C CA . GLU A 1 91 ? 21.915 -8.583 -16.178 1.00 52.50 91 GLU A CA 1
ATOM 638 C C . GLU A 1 91 ? 20.802 -9.645 -16.240 1.00 52.50 91 GLU A C 1
ATOM 640 O O . GLU A 1 91 ? 20.447 -10.273 -15.240 1.00 52.50 91 GLU A O 1
ATOM 645 N N . VAL A 1 92 ? 20.266 -9.838 -17.449 1.00 47.53 92 VAL A N 1
ATOM 646 C CA . VAL A 1 92 ? 19.200 -10.767 -17.875 1.00 47.53 92 VAL A CA 1
ATOM 647 C C . VAL A 1 92 ? 17.747 -10.348 -17.545 1.00 47.53 92 VAL A C 1
ATOM 649 O O . VAL A 1 92 ? 17.155 -10.803 -16.559 1.00 47.53 92 VAL A O 1
ATOM 652 N N . PRO A 1 93 ? 17.096 -9.547 -18.415 1.00 50.97 93 PRO A N 1
ATOM 653 C CA . PRO A 1 93 ? 15.664 -9.301 -18.347 1.00 50.97 93 PRO A CA 1
ATOM 654 C C . PRO A 1 93 ? 14.925 -10.505 -18.937 1.00 50.97 93 PRO A C 1
ATOM 656 O O . PRO A 1 93 ? 14.536 -10.510 -20.101 1.00 50.97 93 PRO A O 1
ATOM 659 N N . SER A 1 94 ? 14.671 -11.546 -18.145 1.00 53.91 94 SER A N 1
ATOM 660 C CA . SER A 1 94 ? 13.618 -12.483 -18.541 1.00 53.91 94 SER A CA 1
ATOM 661 C C . SER A 1 94 ? 12.282 -11.767 -18.317 1.00 53.91 94 SER A C 1
ATOM 663 O O . SER A 1 94 ? 11.717 -11.835 -17.221 1.00 53.91 94 SER A O 1
ATOM 665 N N . SER A 1 95 ? 11.796 -11.052 -19.334 1.00 58.16 95 SER A N 1
ATOM 666 C CA . SER A 1 95 ? 10.496 -10.360 -19.346 1.00 58.16 95 SER A CA 1
ATOM 667 C C . SER A 1 95 ? 9.384 -11.227 -18.722 1.00 58.16 95 SER A C 1
ATOM 669 O O . SER A 1 95 ? 8.555 -10.750 -17.950 1.00 58.16 95 SER A O 1
ATOM 671 N N . ARG A 1 96 ? 9.447 -12.549 -18.917 1.00 58.12 96 ARG A N 1
ATOM 672 C CA . ARG A 1 96 ? 8.557 -13.555 -18.317 1.00 58.12 96 ARG A CA 1
ATOM 673 C C . ARG A 1 96 ? 8.493 -13.549 -16.779 1.00 58.12 96 ARG A C 1
ATOM 675 O O . ARG A 1 96 ? 7.404 -13.641 -16.214 1.00 58.12 96 ARG A O 1
ATOM 682 N N . ARG A 1 97 ? 9.637 -13.458 -16.083 1.00 67.56 97 ARG A N 1
ATOM 683 C CA . ARG A 1 97 ? 9.702 -13.535 -14.604 1.00 67.56 97 ARG A CA 1
ATOM 684 C C . ARG A 1 97 ? 9.202 -12.256 -13.941 1.00 67.56 97 ARG A C 1
ATOM 686 O O . ARG A 1 97 ? 8.603 -12.332 -12.874 1.00 67.56 97 ARG A O 1
ATOM 693 N N . GLU A 1 98 ? 9.401 -11.107 -14.585 1.00 75.06 98 GLU A N 1
ATOM 694 C CA . GLU A 1 98 ? 8.872 -9.825 -14.108 1.00 75.06 98 GLU A CA 1
ATOM 695 C C . GLU A 1 98 ? 7.338 -9.823 -14.132 1.00 75.06 98 GLU A C 1
ATOM 697 O O . GLU A 1 98 ? 6.700 -9.500 -13.130 1.00 75.06 98 GLU A O 1
ATOM 702 N N . HIS A 1 99 ? 6.737 -10.282 -15.234 1.00 74.62 99 HIS A N 1
ATOM 703 C CA . HIS A 1 99 ? 5.283 -10.415 -15.328 1.00 74.62 99 HIS A CA 1
ATOM 704 C C . HIS A 1 99 ? 4.728 -11.451 -14.344 1.00 74.62 99 HIS A C 1
ATOM 706 O O . HIS A 1 99 ? 3.684 -11.212 -13.740 1.00 74.62 99 HIS A O 1
ATOM 712 N N . GLY A 1 100 ? 5.440 -12.564 -14.135 1.00 75.62 100 GLY A N 1
ATOM 713 C CA . GLY A 1 100 ? 5.079 -13.565 -13.130 1.00 75.62 100 GLY A CA 1
ATOM 714 C C . GLY A 1 100 ? 5.039 -12.994 -11.708 1.00 75.62 100 GLY A C 1
ATOM 715 O O . GLY A 1 100 ? 4.067 -13.221 -10.992 1.00 75.62 100 GLY A O 1
ATOM 716 N N . ALA A 1 101 ? 6.041 -12.197 -11.317 1.00 83.62 101 ALA A N 1
ATOM 717 C CA . ALA A 1 101 ? 6.080 -11.546 -10.007 1.00 83.62 101 ALA A CA 1
ATOM 718 C C . ALA A 1 101 ? 4.946 -10.518 -9.831 1.00 83.62 101 ALA A C 1
ATOM 720 O O . ALA A 1 101 ? 4.269 -10.524 -8.806 1.00 83.62 101 ALA A O 1
ATOM 721 N N . CYS A 1 102 ? 4.681 -9.684 -10.844 1.00 8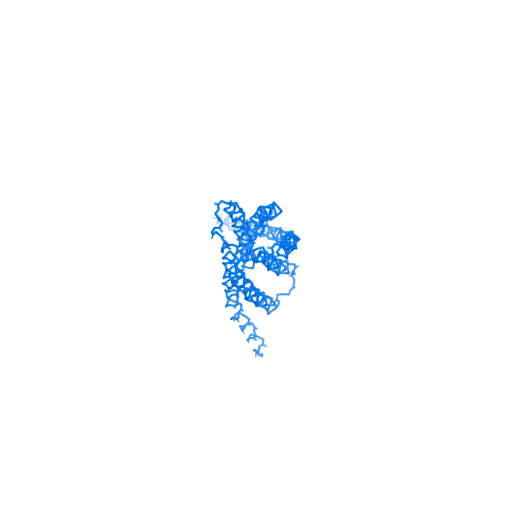2.56 102 CYS A N 1
ATOM 722 C CA . CYS A 1 102 ? 3.565 -8.731 -10.819 1.00 82.56 102 CYS A CA 1
ATOM 723 C C . CYS A 1 102 ? 2.193 -9.425 -10.763 1.00 82.56 102 CYS A C 1
ATOM 725 O O . CYS A 1 102 ? 1.294 -8.962 -10.063 1.00 82.56 102 CYS A O 1
ATOM 727 N N . MET A 1 103 ? 2.027 -10.548 -11.467 1.00 83.94 103 MET A N 1
ATOM 728 C CA . MET A 1 103 ? 0.799 -11.343 -11.422 1.00 83.94 103 MET A CA 1
ATOM 729 C C . MET A 1 103 ? 0.604 -12.001 -10.051 1.00 83.94 103 MET A C 1
ATOM 731 O O . MET A 1 103 ? -0.497 -11.944 -9.506 1.00 83.94 103 MET A O 1
ATOM 735 N N . ALA A 1 104 ? 1.666 -12.570 -9.470 1.00 87.69 104 ALA A N 1
ATOM 736 C CA . ALA A 1 104 ? 1.636 -13.118 -8.116 1.00 87.69 104 ALA A CA 1
ATOM 737 C C . ALA A 1 104 ? 1.276 -12.037 -7.087 1.00 87.69 104 ALA A C 1
ATOM 739 O O . ALA A 1 104 ? 0.419 -12.261 -6.238 1.00 87.69 104 ALA A O 1
ATOM 740 N N . LEU A 1 105 ? 1.855 -10.839 -7.212 1.00 90.25 105 LEU A N 1
ATOM 741 C CA . LEU A 1 105 ? 1.524 -9.692 -6.371 1.00 90.25 105 LEU A CA 1
ATOM 742 C C . LEU A 1 105 ? 0.040 -9.318 -6.487 1.00 90.25 105 LEU A C 1
ATOM 744 O O . LEU A 1 105 ? -0.638 -9.195 -5.472 1.00 90.25 105 LEU A O 1
ATOM 748 N N . GLY A 1 106 ? -0.492 -9.229 -7.710 1.00 89.44 106 GLY A N 1
ATOM 749 C CA . GLY A 1 106 ? -1.921 -9.008 -7.941 1.00 89.44 106 GLY A CA 1
ATOM 750 C C . GLY A 1 106 ? -2.800 -10.069 -7.269 1.00 89.44 106 GLY A C 1
ATOM 751 O O . GLY A 1 106 ? -3.765 -9.723 -6.595 1.00 89.44 106 GLY A O 1
ATOM 752 N N . ALA A 1 107 ? -2.440 -11.352 -7.377 1.00 91.69 107 ALA A N 1
ATOM 753 C CA . ALA A 1 107 ? -3.170 -12.440 -6.723 1.00 91.69 107 ALA A CA 1
ATOM 754 C C . ALA A 1 107 ? -3.152 -12.323 -5.189 1.00 91.69 107 ALA A C 1
ATOM 756 O O . ALA A 1 107 ? -4.194 -12.482 -4.553 1.00 91.69 107 ALA A O 1
ATOM 757 N N . VAL A 1 108 ? -2.003 -11.984 -4.592 1.00 93.56 108 VAL A N 1
ATOM 758 C CA . VAL A 1 108 ? -1.899 -11.768 -3.141 1.00 93.56 108 VAL A CA 1
ATOM 759 C C . VAL A 1 108 ? -2.778 -10.593 -2.703 1.00 93.56 108 VAL A C 1
ATOM 761 O O . VAL A 1 108 ? -3.506 -10.730 -1.726 1.00 93.56 108 VAL A O 1
ATOM 764 N N . PHE A 1 109 ? -2.814 -9.487 -3.455 1.00 93.12 109 PHE A N 1
ATOM 765 C CA . PHE A 1 109 ? -3.713 -8.358 -3.172 1.00 93.12 109 PHE A CA 1
ATOM 766 C C . PHE A 1 109 ? -5.191 -8.775 -3.164 1.00 93.12 109 PHE A C 1
ATOM 768 O O . PHE A 1 109 ? -5.940 -8.357 -2.279 1.00 93.12 109 PHE A O 1
ATOM 775 N N . LEU A 1 110 ? -5.613 -9.621 -4.111 1.00 94.00 110 LEU A N 1
ATOM 776 C CA . LEU A 1 110 ? -6.988 -10.130 -4.173 1.00 94.00 110 LEU A CA 1
ATOM 777 C C . LEU A 1 110 ? -7.328 -11.011 -2.964 1.00 94.00 110 LEU A C 1
ATOM 779 O O . LEU A 1 110 ? -8.367 -10.818 -2.332 1.00 94.00 110 LEU A O 1
ATOM 783 N N . VAL A 1 111 ? -6.442 -11.949 -2.615 1.00 95.38 111 VAL A N 1
ATOM 784 C CA . VAL A 1 111 ? -6.631 -12.843 -1.460 1.00 95.38 111 VAL A CA 1
ATOM 785 C C . VAL A 1 111 ? -6.666 -12.042 -0.156 1.00 95.38 111 VAL A C 1
ATOM 787 O O . VAL A 1 111 ? -7.570 -12.217 0.662 1.00 95.38 111 VAL A O 1
ATOM 790 N N . SER A 1 112 ? -5.724 -11.116 0.019 1.00 95.06 112 SER A N 1
ATOM 791 C CA . SER A 1 112 ? -5.664 -10.217 1.171 1.00 95.06 112 SER A CA 1
ATOM 792 C C . SER A 1 112 ? -6.912 -9.345 1.287 1.00 95.06 112 SER A C 1
ATOM 794 O O . SER A 1 112 ? -7.464 -9.221 2.378 1.00 95.06 112 SER A O 1
ATOM 796 N N . SER A 1 113 ? -7.398 -8.785 0.176 1.00 94.38 113 SER A N 1
ATOM 797 C CA . SER A 1 113 ? -8.631 -7.996 0.144 1.00 94.38 113 SER A CA 1
ATOM 798 C C . SER A 1 113 ? -9.843 -8.803 0.617 1.00 94.38 113 SER A C 1
ATOM 800 O O . SER A 1 113 ? -10.582 -8.338 1.486 1.00 94.38 113 SER A O 1
ATOM 802 N N . ALA A 1 114 ? -10.009 -10.034 0.120 1.00 94.12 114 ALA A N 1
ATOM 803 C CA . ALA A 1 114 ? -11.094 -10.913 0.546 1.00 94.12 114 ALA A CA 1
ATOM 804 C C . ALA A 1 114 ? -11.027 -11.211 2.054 1.00 94.12 114 ALA A C 1
ATOM 806 O O . ALA A 1 114 ? -12.049 -11.175 2.739 1.00 94.12 114 ALA A O 1
ATOM 807 N N . PHE A 1 115 ? -9.823 -11.442 2.590 1.00 93.06 115 PHE A N 1
ATOM 808 C CA . PHE A 1 115 ? -9.634 -11.711 4.015 1.00 93.06 115 PHE A CA 1
ATOM 809 C C . PHE A 1 115 ? -9.954 -10.495 4.894 1.00 93.06 115 PHE A C 1
ATOM 811 O O . PHE A 1 115 ? -10.640 -10.624 5.911 1.00 93.06 115 PHE A O 1
ATOM 818 N N . ILE A 1 116 ? -9.514 -9.302 4.482 1.00 93.62 116 ILE A N 1
ATOM 819 C CA . ILE A 1 116 ? -9.854 -8.046 5.160 1.00 93.62 116 ILE A CA 1
ATOM 820 C C . ILE A 1 116 ? -11.368 -7.828 5.132 1.00 93.62 116 ILE A C 1
ATOM 822 O O . ILE A 1 116 ? -11.962 -7.593 6.180 1.00 93.62 116 ILE A O 1
ATOM 826 N N . ALA A 1 117 ? -12.001 -7.953 3.963 1.00 92.81 117 ALA A N 1
ATOM 827 C CA . ALA A 1 117 ? -13.438 -7.754 3.807 1.00 92.81 117 ALA A CA 1
ATOM 828 C C . ALA A 1 117 ? -14.246 -8.729 4.677 1.00 92.81 117 ALA A C 1
ATOM 830 O O . ALA A 1 117 ? -15.184 -8.306 5.351 1.00 92.81 117 ALA A O 1
ATOM 831 N N . ALA A 1 118 ? -13.848 -10.005 4.729 1.00 91.00 118 ALA A N 1
ATOM 832 C CA . ALA A 1 118 ? -14.478 -11.005 5.586 1.00 91.00 118 ALA A CA 1
ATOM 833 C C . ALA A 1 118 ? -14.360 -10.641 7.075 1.00 91.00 118 ALA A C 1
ATOM 835 O O . ALA A 1 118 ? -15.362 -10.649 7.793 1.00 91.00 118 ALA A O 1
ATOM 836 N N . LYS A 1 119 ? -13.160 -10.262 7.540 1.00 90.00 119 LYS A N 1
ATOM 837 C CA . LYS A 1 119 ? -12.950 -9.850 8.938 1.00 90.00 119 LYS A CA 1
ATOM 838 C C . LYS A 1 119 ? -13.725 -8.576 9.278 1.00 90.00 119 LYS A C 1
ATOM 840 O O . LYS A 1 119 ? -14.340 -8.506 10.339 1.00 90.00 119 LYS A O 1
ATOM 845 N N . SER A 1 120 ? -13.730 -7.592 8.383 1.00 89.12 120 SER A N 1
ATOM 846 C CA . SER A 1 120 ? -14.503 -6.361 8.542 1.00 89.12 120 SER A CA 1
ATOM 847 C C . SER A 1 120 ? -15.997 -6.648 8.625 1.00 89.12 120 SER A C 1
ATOM 849 O O . SER A 1 120 ? -16.634 -6.205 9.574 1.00 89.12 120 SER A O 1
ATOM 851 N N . ALA A 1 121 ? -16.554 -7.445 7.708 1.00 88.62 121 ALA A N 1
ATOM 852 C CA . ALA A 1 121 ? -17.966 -7.824 7.730 1.00 88.62 121 ALA A CA 1
ATOM 853 C C . ALA A 1 121 ? -18.347 -8.533 9.038 1.00 88.62 121 ALA A C 1
ATOM 855 O O . ALA A 1 121 ? -19.372 -8.219 9.643 1.00 88.62 121 ALA A O 1
ATOM 856 N N . PHE A 1 122 ? -17.487 -9.428 9.526 1.00 86.56 122 PHE A N 1
ATOM 857 C CA . PHE A 1 122 ? -17.683 -10.084 10.815 1.00 86.56 122 PHE A CA 1
ATOM 858 C C . PHE A 1 122 ? -17.669 -9.091 11.991 1.00 86.56 122 PHE A C 1
ATOM 860 O O . PHE A 1 122 ? -18.509 -9.185 12.888 1.00 86.56 122 PHE A O 1
ATOM 867 N N . GLY A 1 123 ? -16.781 -8.091 11.954 1.00 79.69 123 GLY A N 1
ATOM 868 C CA . GLY A 1 123 ? -16.742 -6.996 12.928 1.00 79.69 123 GLY A CA 1
ATOM 869 C C . GLY A 1 123 ? -18.018 -6.143 12.947 1.00 79.69 123 GLY A C 1
ATOM 870 O O . GLY A 1 123 ? -18.476 -5.759 14.025 1.00 79.69 123 GLY A O 1
ATOM 871 N N . LEU A 1 124 ? -18.653 -5.910 11.785 1.00 82.62 124 LEU A N 1
ATOM 872 C CA . LEU A 1 124 ? -19.968 -5.251 11.725 1.00 82.62 124 LEU A CA 1
ATOM 873 C C . LEU A 1 124 ? -21.045 -6.082 12.435 1.00 82.62 124 LEU A C 1
ATOM 875 O O . LEU A 1 124 ? -21.853 -5.531 13.182 1.00 82.62 124 LEU A O 1
ATOM 879 N N . VAL A 1 125 ? -21.061 -7.400 12.215 1.00 81.62 125 VAL A N 1
ATOM 880 C CA . VAL A 1 125 ? -22.074 -8.296 12.798 1.00 81.62 125 VAL A CA 1
ATOM 881 C C . VAL A 1 125 ? -21.916 -8.398 14.315 1.00 81.62 125 VAL A C 1
ATOM 883 O O . VAL A 1 125 ? -22.908 -8.363 15.039 1.00 81.62 125 VAL A O 1
ATOM 886 N N . GLN A 1 126 ? -20.680 -8.476 14.812 1.00 76.12 126 GLN A N 1
ATOM 887 C CA . GLN A 1 126 ? -20.412 -8.605 16.247 1.00 76.12 126 GLN A CA 1
ATOM 888 C C . GLN A 1 126 ? -20.516 -7.293 17.033 1.00 76.12 126 GLN A C 1
ATOM 890 O O . GLN A 1 126 ? -20.396 -7.328 18.257 1.00 76.12 126 GLN A O 1
ATOM 895 N N . ARG A 1 127 ? -20.742 -6.148 16.365 1.00 67.31 127 ARG A N 1
ATOM 896 C CA . ARG A 1 127 ? -20.730 -4.804 16.980 1.00 67.31 127 ARG A CA 1
ATOM 897 C C . ARG A 1 127 ? -19.531 -4.609 17.914 1.00 67.31 127 ARG A C 1
ATOM 899 O O . ARG A 1 127 ? -19.655 -4.046 19.002 1.00 67.31 127 ARG A O 1
ATOM 906 N N . SER A 1 128 ? -18.372 -5.121 17.509 1.00 54.56 128 SER A N 1
ATOM 907 C CA . SER A 1 128 ? -17.160 -5.073 18.316 1.00 54.56 128 SER A CA 1
ATOM 908 C C . SER A 1 128 ? -16.682 -3.627 18.402 1.00 54.56 128 SER A C 1
ATOM 910 O O . SER A 1 128 ? -16.078 -3.120 17.460 1.00 54.56 128 SER A O 1
ATOM 912 N N . GLN A 1 129 ? -16.970 -2.950 19.516 1.00 56.19 129 GLN A N 1
ATOM 913 C CA . GLN A 1 129 ? -16.359 -1.657 19.801 1.00 56.19 129 GLN A CA 1
ATOM 914 C C . GLN A 1 129 ? -14.861 -1.871 20.049 1.00 56.19 129 GLN A C 1
ATOM 916 O O . GLN A 1 129 ? -14.508 -2.630 20.959 1.00 56.19 129 GLN A O 1
ATOM 921 N N . PRO A 1 130 ? -13.973 -1.227 19.270 1.00 57.44 130 PRO A N 1
ATOM 922 C CA . PRO A 1 130 ? -12.557 -1.229 19.583 1.00 57.44 130 PRO A CA 1
ATOM 923 C C . PRO A 1 130 ? -12.383 -0.592 20.957 1.00 57.44 130 PRO A C 1
ATOM 925 O O . PRO A 1 130 ? -12.864 0.516 21.200 1.00 57.44 130 PRO A O 1
ATOM 928 N N . GLN A 1 131 ? -11.685 -1.274 21.861 1.00 57.34 131 GLN A N 1
ATOM 929 C CA . GLN A 1 131 ? -11.216 -0.636 23.085 1.00 57.34 131 GLN A CA 1
ATOM 930 C C . GLN A 1 131 ? -10.090 0.322 22.690 1.00 57.34 131 GLN A C 1
ATOM 932 O O . GLN A 1 131 ? -8.924 -0.061 22.670 1.00 57.34 131 GLN A O 1
ATOM 937 N N . GLY A 1 132 ? -10.462 1.542 22.290 1.00 56.56 132 GLY A N 1
ATOM 938 C CA . GLY A 1 132 ? -9.542 2.594 21.874 1.00 56.56 132 GLY A CA 1
ATOM 939 C C . GLY A 1 132 ? -8.546 2.893 22.989 1.00 56.56 132 GLY A C 1
ATOM 940 O O . GLY A 1 132 ? -8.867 3.565 23.963 1.00 56.56 132 GLY A O 1
ATOM 941 N N . GLY A 1 133 ? -7.342 2.343 22.859 1.00 68.81 133 GLY A N 1
ATOM 942 C CA . GLY A 1 133 ? -6.250 2.554 23.803 1.00 68.81 133 GLY A CA 1
ATOM 943 C C . GLY A 1 133 ? -5.265 3.598 23.289 1.00 68.81 133 GLY A C 1
ATOM 944 O O . GLY A 1 133 ? -5.035 3.693 22.084 1.00 68.81 133 GLY A O 1
ATOM 945 N N . VAL A 1 134 ? -4.604 4.310 24.207 1.00 79.75 134 VAL A N 1
ATOM 946 C CA . VAL A 1 134 ? -3.502 5.254 23.914 1.00 79.75 134 VAL A CA 1
ATOM 947 C C . VAL A 1 134 ? -2.454 4.631 22.979 1.00 79.75 134 VAL A C 1
ATOM 949 O O . VAL A 1 134 ? -1.908 5.301 22.108 1.00 79.75 134 VAL A O 1
ATOM 952 N N . PHE A 1 135 ? -2.228 3.319 23.098 1.00 80.44 135 PHE A N 1
ATOM 953 C CA . PHE A 1 135 ? -1.315 2.574 22.236 1.00 80.44 135 PHE A CA 1
ATOM 954 C C . PHE A 1 135 ? -1.734 2.564 20.754 1.00 80.44 135 PHE A C 1
ATOM 956 O O . PHE A 1 135 ? -0.896 2.805 19.889 1.00 80.44 135 PHE A O 1
ATOM 963 N N . LEU A 1 136 ? -3.022 2.355 20.449 1.00 83.00 136 LEU A N 1
ATOM 964 C CA . LEU A 1 136 ? -3.537 2.398 19.073 1.00 83.00 136 LEU A CA 1
ATOM 965 C C . LEU A 1 136 ? -3.360 3.802 18.481 1.00 83.00 136 LEU A C 1
ATOM 967 O O . LEU A 1 136 ? -2.930 3.932 17.337 1.00 83.00 136 LEU A O 1
ATOM 971 N N . HIS A 1 137 ? -3.621 4.840 19.282 1.00 86.75 137 HIS A N 1
ATOM 972 C CA . HIS A 1 137 ? -3.436 6.231 18.876 1.00 86.75 137 HIS A CA 1
ATOM 973 C C . HIS A 1 137 ? -1.974 6.507 18.491 1.00 86.75 137 HIS A C 1
ATOM 975 O O . HIS A 1 137 ? -1.704 6.874 17.352 1.00 86.75 137 HIS A O 1
ATOM 981 N N . VAL A 1 138 ? -1.015 6.233 19.383 1.00 88.56 138 VAL A N 1
ATOM 982 C CA . VAL A 1 138 ? 0.416 6.479 19.120 1.00 88.56 138 VAL A CA 1
ATOM 983 C C . VAL A 1 138 ? 0.917 5.692 17.905 1.00 88.56 138 VAL A C 1
ATOM 985 O O . VAL A 1 138 ? 1.569 6.263 17.031 1.00 88.56 138 VAL A O 1
ATOM 988 N N . VAL A 1 139 ? 0.580 4.399 17.808 1.00 87.50 139 VAL A N 1
ATOM 989 C CA . VAL A 1 139 ? 0.993 3.553 16.675 1.00 87.50 139 VAL A CA 1
ATOM 990 C C . VAL A 1 139 ? 0.398 4.063 15.361 1.00 87.50 139 VAL A C 1
ATOM 992 O O . VAL A 1 139 ? 1.106 4.097 14.354 1.00 87.50 139 VAL A O 1
ATOM 995 N N . SER A 1 140 ? -0.867 4.494 15.356 1.00 89.88 140 SER A N 1
ATOM 996 C CA . SER A 1 140 ? -1.518 5.030 14.153 1.00 89.88 140 SER A CA 1
ATOM 997 C C . SER A 1 140 ? -0.933 6.374 13.706 1.00 89.88 140 SER A C 1
ATOM 999 O O . SER A 1 140 ? -0.670 6.535 12.518 1.00 89.88 140 SER A O 1
ATOM 1001 N N . VAL A 1 141 ? -0.617 7.295 14.626 1.00 92.50 141 VAL A N 1
ATOM 1002 C CA . VAL A 1 141 ? 0.039 8.574 14.290 1.00 92.50 141 VAL A CA 1
ATOM 1003 C C . VAL A 1 141 ? 1.428 8.339 13.694 1.00 92.50 141 VAL A C 1
ATOM 1005 O O . VAL A 1 141 ? 1.737 8.866 12.624 1.00 92.50 141 VAL A O 1
ATOM 1008 N N . LEU A 1 142 ? 2.255 7.511 14.345 1.00 92.38 142 LEU A N 1
ATOM 1009 C CA . LEU A 1 142 ? 3.592 7.179 13.840 1.00 92.38 142 LEU A CA 1
ATOM 1010 C C . LEU A 1 142 ? 3.517 6.514 12.463 1.00 92.38 142 LEU A C 1
ATOM 1012 O O . LEU A 1 142 ? 4.258 6.885 11.554 1.00 92.38 142 LEU A O 1
ATOM 1016 N N . SER A 1 143 ? 2.581 5.581 12.295 1.00 91.88 143 SER A N 1
ATOM 1017 C CA . SER A 1 143 ? 2.358 4.896 11.025 1.00 91.88 143 SER A CA 1
ATOM 1018 C C . SER A 1 143 ? 1.897 5.846 9.922 1.00 91.88 143 SER A C 1
ATOM 1020 O O . SER A 1 143 ? 2.379 5.747 8.798 1.00 91.88 143 SER A O 1
ATOM 1022 N N . ALA A 1 144 ? 1.005 6.794 10.224 1.00 93.56 144 ALA A N 1
ATOM 1023 C CA . ALA A 1 144 ? 0.529 7.775 9.254 1.00 93.56 144 ALA A CA 1
ATOM 1024 C C . ALA A 1 144 ? 1.680 8.638 8.723 1.00 93.56 144 ALA A C 1
ATOM 1026 O O . ALA A 1 144 ? 1.818 8.796 7.510 1.00 93.56 144 ALA A O 1
ATOM 1027 N N . ILE A 1 145 ? 2.541 9.134 9.617 1.00 95.06 145 ILE A N 1
ATOM 1028 C CA . ILE A 1 145 ? 3.701 9.954 9.248 1.00 95.06 145 ILE A CA 1
ATOM 1029 C C . ILE A 1 145 ? 4.697 9.131 8.424 1.00 95.06 145 ILE A C 1
ATOM 1031 O O . ILE A 1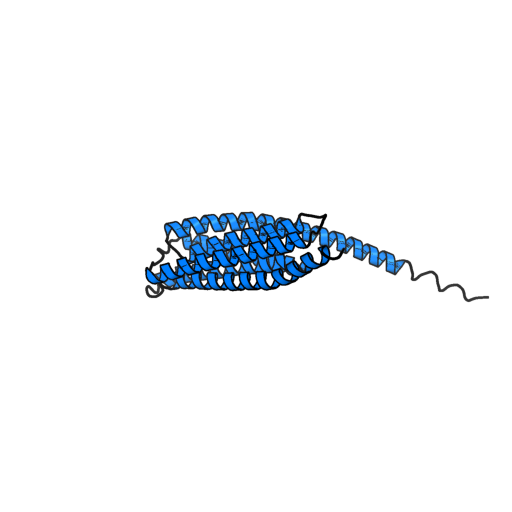 145 ? 5.090 9.553 7.337 1.00 95.06 145 ILE A O 1
ATOM 1035 N N . LEU A 1 146 ? 5.079 7.943 8.906 1.00 93.38 146 LEU A N 1
ATOM 1036 C CA . LEU A 1 146 ? 6.050 7.085 8.224 1.00 93.38 146 LEU A CA 1
ATOM 1037 C C . LEU A 1 146 ? 5.555 6.658 6.837 1.00 93.38 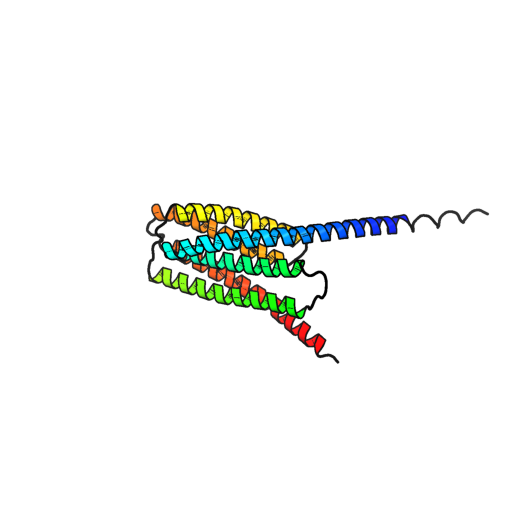146 LEU A C 1
ATOM 1039 O O . LEU A 1 146 ? 6.281 6.819 5.857 1.00 93.38 146 LEU A O 1
ATOM 1043 N N . CYS A 1 147 ? 4.315 6.179 6.724 1.00 92.88 147 CYS A N 1
ATOM 1044 C CA . CYS A 1 147 ? 3.737 5.778 5.443 1.00 92.88 147 CYS A CA 1
ATOM 1045 C C . CYS A 1 147 ? 3.585 6.961 4.477 1.00 92.88 147 CYS A C 1
ATOM 1047 O O . CYS A 1 147 ? 3.821 6.791 3.282 1.00 92.88 147 CYS A O 1
ATOM 1049 N N . ALA A 1 148 ? 3.245 8.163 4.961 1.00 94.69 148 ALA A N 1
ATOM 1050 C CA . ALA A 1 148 ? 3.157 9.354 4.115 1.00 94.69 148 ALA A CA 1
ATOM 1051 C C . ALA A 1 148 ? 4.529 9.758 3.555 1.00 94.69 148 ALA A C 1
ATOM 1053 O O . ALA A 1 148 ? 4.657 10.010 2.356 1.00 94.69 148 ALA A O 1
ATOM 1054 N N . VAL A 1 149 ? 5.569 9.765 4.398 1.00 94.38 149 VAL A N 1
ATOM 1055 C CA . VAL A 1 149 ? 6.946 10.050 3.966 1.00 94.38 149 VAL A CA 1
ATOM 1056 C C . VAL A 1 149 ? 7.418 9.007 2.950 1.00 94.38 149 VAL A C 1
ATOM 1058 O O . VAL A 1 149 ? 7.936 9.373 1.895 1.00 94.38 149 VAL A O 1
ATOM 1061 N N . LEU A 1 150 ? 7.188 7.716 3.215 1.00 91.31 150 LEU A N 1
ATOM 1062 C CA . LEU A 1 150 ? 7.533 6.638 2.282 1.00 91.31 150 LEU A CA 1
ATOM 1063 C C . LEU A 1 150 ? 6.790 6.776 0.949 1.00 91.31 150 LEU A C 1
ATOM 1065 O O . LEU A 1 150 ? 7.415 6.648 -0.103 1.00 91.31 150 LEU A O 1
ATOM 1069 N N . ALA A 1 151 ? 5.491 7.085 0.975 1.00 93.94 151 ALA A N 1
ATOM 1070 C CA . ALA A 1 151 ? 4.697 7.294 -0.231 1.00 93.94 151 ALA A CA 1
ATOM 1071 C C . ALA A 1 151 ? 5.265 8.434 -1.087 1.00 93.94 151 ALA A C 1
ATOM 1073 O O . ALA A 1 151 ? 5.454 8.258 -2.289 1.00 93.94 151 ALA A O 1
ATOM 1074 N N . LEU A 1 152 ? 5.602 9.575 -0.475 1.00 94.06 152 LEU A N 1
ATOM 1075 C CA . LEU A 1 152 ? 6.204 10.710 -1.180 1.00 94.06 152 LEU A CA 1
ATOM 1076 C C . LEU A 1 152 ? 7.542 10.333 -1.819 1.00 94.06 152 LEU A C 1
ATOM 1078 O O . LEU A 1 152 ? 7.732 10.573 -3.009 1.00 94.06 152 LEU A O 1
ATOM 1082 N N . LEU A 1 153 ? 8.443 9.689 -1.070 1.00 91.50 153 LEU A N 1
ATOM 1083 C CA . LEU A 1 153 ? 9.730 9.236 -1.606 1.00 91.50 153 LEU A CA 1
ATOM 1084 C C . LEU A 1 153 ? 9.529 8.280 -2.790 1.00 91.50 153 LEU A C 1
ATOM 1086 O O . LEU A 1 153 ? 10.097 8.492 -3.861 1.00 91.50 153 LEU A O 1
ATOM 1090 N N . LYS A 1 154 ? 8.664 7.273 -2.642 1.00 91.94 154 LYS A N 1
ATOM 1091 C CA . LYS A 1 154 ? 8.352 6.305 -3.704 1.00 91.94 154 LYS A CA 1
ATOM 1092 C C . LYS A 1 154 ? 7.733 6.965 -4.934 1.00 91.94 154 LYS A C 1
ATOM 1094 O O . LYS A 1 154 ? 8.083 6.594 -6.052 1.00 91.94 154 LYS A O 1
ATOM 1099 N N . PHE A 1 155 ? 6.862 7.961 -4.768 1.00 91.75 155 PHE A N 1
ATOM 1100 C CA . PHE A 1 155 ? 6.302 8.697 -5.902 1.00 91.75 155 PHE A CA 1
ATOM 1101 C C . PHE A 1 155 ? 7.353 9.536 -6.626 1.00 91.75 155 PHE A C 1
ATOM 1103 O O . PHE A 1 155 ? 7.406 9.472 -7.852 1.00 91.75 155 PHE A O 1
ATOM 1110 N N . LEU A 1 156 ? 8.213 10.254 -5.896 1.00 89.19 156 LEU A N 1
ATOM 1111 C CA . LEU A 1 156 ? 9.293 11.063 -6.475 1.00 89.19 156 LEU A CA 1
ATOM 1112 C C . LEU A 1 156 ? 10.293 10.205 -7.256 1.00 89.19 156 LEU A C 1
ATOM 1114 O O . LEU A 1 156 ? 10.674 10.536 -8.377 1.00 89.19 156 LEU A O 1
ATOM 1118 N N . LEU A 1 157 ? 10.694 9.067 -6.691 1.00 86.62 157 LEU A N 1
ATOM 1119 C CA . LEU A 1 157 ? 11.553 8.117 -7.390 1.00 86.62 157 LEU A CA 1
ATOM 1120 C C . LEU A 1 157 ? 10.826 7.444 -8.564 1.00 86.62 157 LEU A C 1
ATOM 1122 O O . LEU A 1 157 ? 11.442 7.142 -9.583 1.00 86.62 157 LEU A O 1
ATOM 1126 N N . GLY A 1 158 ? 9.519 7.208 -8.441 1.00 85.62 158 GLY A N 1
ATOM 1127 C CA . GLY A 1 158 ? 8.715 6.548 -9.464 1.00 85.62 158 GLY A CA 1
ATOM 1128 C C . GLY A 1 158 ? 8.531 7.414 -10.701 1.00 85.62 158 GLY A C 1
ATOM 1129 O O . GLY A 1 158 ? 8.601 6.893 -11.814 1.00 85.62 158 GLY A O 1
ATOM 1130 N N . THR A 1 159 ? 8.358 8.723 -10.515 1.00 86.31 159 THR A N 1
ATOM 1131 C CA . THR A 1 159 ? 8.337 9.700 -11.608 1.00 86.31 159 THR A CA 1
ATOM 1132 C C . THR A 1 159 ? 9.728 9.891 -12.204 1.00 86.31 159 THR A C 1
ATOM 1134 O O . THR A 1 159 ? 9.859 9.821 -13.423 1.00 86.31 159 THR A O 1
ATOM 1137 N N . ALA A 1 160 ? 10.774 10.023 -11.380 1.00 83.19 160 ALA A N 1
ATOM 1138 C CA . ALA A 1 160 ? 12.151 10.183 -11.857 1.00 83.19 160 ALA A CA 1
ATOM 1139 C C . ALA A 1 160 ? 12.655 8.982 -12.682 1.00 83.19 160 ALA A C 1
ATOM 1141 O O . ALA A 1 160 ? 13.329 9.163 -13.690 1.00 83.19 160 ALA A O 1
ATOM 1142 N N . LEU A 1 161 ? 12.303 7.753 -12.287 1.00 82.56 161 LEU A N 1
ATOM 1143 C CA . LEU A 1 161 ? 12.691 6.518 -12.983 1.00 82.56 161 LEU A CA 1
ATOM 1144 C C . LEU A 1 161 ? 11.646 6.035 -14.005 1.00 82.56 161 LEU A C 1
ATOM 1146 O O . LEU A 1 161 ? 11.829 4.972 -14.597 1.00 82.56 161 LEU A O 1
ATOM 1150 N N . SER A 1 162 ? 10.525 6.753 -14.173 1.00 81.75 162 SER A N 1
ATOM 1151 C CA . SER A 1 162 ? 9.374 6.333 -14.996 1.00 81.75 162 SER A CA 1
ATOM 1152 C C . SER A 1 162 ? 8.928 4.878 -14.737 1.00 81.75 162 SER A C 1
ATOM 1154 O O . SER A 1 162 ? 8.497 4.148 -15.636 1.00 81.75 162 SER A O 1
ATOM 1156 N N . SER A 1 163 ? 9.044 4.426 -13.483 1.00 78.94 163 SER A N 1
ATOM 1157 C CA . SER A 1 163 ? 8.844 3.028 -13.097 1.00 78.94 163 SER A CA 1
ATOM 1158 C C . SER A 1 163 ? 7.459 2.802 -12.511 1.00 78.94 163 SER A C 1
ATOM 1160 O O . SER A 1 163 ? 7.165 3.156 -11.370 1.00 78.94 163 SER A O 1
ATOM 1162 N N . ARG A 1 164 ? 6.620 2.100 -13.277 1.00 78.56 164 ARG A N 1
ATOM 1163 C CA . ARG A 1 164 ? 5.253 1.735 -12.870 1.00 78.56 164 ARG A CA 1
ATOM 1164 C C . ARG A 1 164 ? 5.195 0.866 -11.611 1.00 78.56 164 ARG A C 1
ATOM 1166 O O . ARG A 1 164 ? 4.240 0.977 -10.843 1.00 78.56 164 ARG A O 1
ATOM 1173 N N . ALA A 1 165 ? 6.199 0.013 -11.396 1.00 82.00 165 ALA A N 1
ATOM 1174 C CA . ALA A 1 165 ? 6.286 -0.804 -10.187 1.00 82.00 165 ALA A CA 1
ATOM 1175 C C . ALA A 1 165 ? 6.465 0.081 -8.943 1.00 82.00 165 ALA A C 1
ATOM 1177 O O . ALA A 1 165 ? 5.752 -0.103 -7.961 1.00 82.00 165 ALA A O 1
ATOM 1178 N N . LEU A 1 166 ? 7.326 1.103 -9.036 1.00 85.00 166 LEU A N 1
ATOM 1179 C CA . LEU A 1 166 ? 7.543 2.070 -7.957 1.00 85.00 166 LEU A CA 1
ATOM 1180 C C . LEU A 1 166 ? 6.305 2.929 -7.694 1.00 85.00 166 LEU A C 1
ATOM 1182 O O . LEU A 1 166 ? 5.953 3.177 -6.548 1.00 85.00 166 LEU A O 1
ATOM 1186 N N . THR A 1 167 ? 5.611 3.356 -8.753 1.00 87.19 167 THR A N 1
ATOM 1187 C CA . THR A 1 167 ? 4.358 4.109 -8.607 1.00 87.19 167 THR A CA 1
ATOM 1188 C C . THR A 1 167 ? 3.296 3.286 -7.883 1.00 87.19 167 THR A C 1
ATOM 1190 O O . THR A 1 167 ? 2.563 3.824 -7.059 1.00 87.19 167 THR A O 1
ATOM 1193 N N . THR A 1 168 ? 3.204 1.984 -8.172 1.00 87.19 168 THR A N 1
ATOM 1194 C CA . THR A 1 168 ? 2.234 1.100 -7.507 1.00 87.19 168 THR A CA 1
ATOM 1195 C C . THR A 1 168 ? 2.583 0.886 -6.035 1.00 87.19 168 THR A C 1
ATOM 1197 O O . THR A 1 168 ? 1.696 0.938 -5.188 1.00 87.19 168 THR A O 1
ATOM 1200 N N . ASP A 1 169 ? 3.868 0.722 -5.727 1.00 90.31 169 ASP A N 1
ATOM 1201 C CA . ASP A 1 169 ? 4.378 0.664 -4.354 1.00 90.31 169 ASP A CA 1
ATOM 1202 C C . ASP A 1 169 ? 4.083 1.968 -3.580 1.00 90.31 169 ASP A C 1
ATOM 1204 O O . ASP A 1 169 ? 3.595 1.933 -2.453 1.00 90.31 169 ASP A O 1
ATOM 1208 N N . GLY A 1 170 ? 4.245 3.134 -4.220 1.00 91.25 170 GLY A N 1
ATOM 1209 C CA . GLY A 1 170 ? 3.857 4.430 -3.650 1.00 91.25 170 GLY A CA 1
ATOM 1210 C C . GLY A 1 170 ? 2.357 4.550 -3.354 1.00 91.25 170 GLY A C 1
ATOM 1211 O O . GLY A 1 170 ? 1.977 5.026 -2.284 1.00 91.25 170 GLY A O 1
ATOM 1212 N N . TRP A 1 171 ? 1.489 4.065 -4.253 1.00 92.00 171 TRP A N 1
ATOM 1213 C CA . TRP A 1 171 ? 0.039 4.011 -4.012 1.00 92.00 171 TRP A CA 1
ATOM 1214 C C . TRP A 1 171 ? -0.328 3.115 -2.832 1.00 92.00 171 TRP A C 1
ATOM 1216 O O . TRP A 1 171 ? -1.236 3.455 -2.073 1.00 92.00 171 TRP A O 1
ATOM 1226 N N . ASN A 1 172 ? 0.373 1.994 -2.664 1.00 92.69 172 ASN A N 1
ATOM 1227 C CA . ASN A 1 172 ? 0.147 1.107 -1.534 1.00 92.69 172 ASN A CA 1
ATOM 1228 C C . ASN A 1 172 ? 0.518 1.789 -0.205 1.00 92.69 172 ASN A C 1
ATOM 1230 O O . ASN A 1 172 ? -0.292 1.810 0.725 1.00 92.69 172 ASN A O 1
ATOM 1234 N N . SER A 1 173 ? 1.678 2.450 -0.149 1.00 94.12 173 SER A N 1
ATOM 1235 C CA . SER A 1 173 ? 2.092 3.219 1.031 1.00 94.12 173 SER A CA 1
ATOM 1236 C C . SER A 1 173 ? 1.134 4.374 1.331 1.00 94.12 173 SER A C 1
ATOM 1238 O O . SER A 1 173 ? 0.815 4.630 2.493 1.00 94.12 173 SER A O 1
ATOM 1240 N N . LEU A 1 174 ? 0.610 5.039 0.296 1.00 94.44 174 LEU A N 1
ATOM 1241 C CA . LEU A 1 174 ? -0.384 6.100 0.453 1.00 94.44 174 LEU A CA 1
ATOM 1242 C C . LEU A 1 174 ? -1.695 5.571 1.044 1.00 94.44 174 LEU A C 1
ATOM 1244 O O . LEU A 1 174 ? -2.245 6.193 1.950 1.00 94.44 174 LEU A O 1
ATOM 1248 N N . ALA A 1 175 ? -2.183 4.420 0.574 1.00 93.62 175 ALA A N 1
ATOM 1249 C CA . ALA A 1 175 ? -3.374 3.787 1.136 1.00 93.62 175 ALA A CA 1
ATOM 1250 C C . ALA A 1 175 ? -3.173 3.460 2.628 1.00 93.62 175 ALA A C 1
ATOM 1252 O O . ALA A 1 175 ? -4.047 3.742 3.446 1.00 93.62 175 ALA A O 1
ATOM 1253 N N . GLY A 1 176 ? -1.987 2.962 3.001 1.00 92.50 176 GLY A N 1
ATOM 1254 C CA . GLY A 1 176 ? -1.596 2.770 4.400 1.00 92.50 176 GLY A CA 1
ATOM 1255 C C . GLY A 1 176 ? -1.591 4.070 5.214 1.00 92.50 176 GLY A C 1
ATOM 1256 O O . GLY A 1 176 ? -2.109 4.091 6.329 1.00 92.50 176 GLY A O 1
ATOM 1257 N N . ALA A 1 177 ? -1.068 5.168 4.660 1.00 94.50 177 ALA A N 1
ATOM 1258 C CA . ALA A 1 177 ? -1.043 6.474 5.323 1.00 94.50 177 ALA A CA 1
ATOM 1259 C C . ALA A 1 177 ? -2.452 7.041 5.559 1.00 94.50 177 ALA A C 1
ATOM 1261 O O . ALA A 1 177 ? -2.767 7.470 6.669 1.00 94.50 177 ALA A O 1
ATOM 1262 N N . VAL A 1 178 ? -3.315 6.998 4.537 1.00 94.69 178 VAL A N 1
ATOM 1263 C CA . VAL A 1 178 ? -4.719 7.437 4.628 1.00 94.69 178 VAL A CA 1
ATOM 1264 C C . VAL A 1 178 ? -5.470 6.605 5.661 1.00 94.69 178 VAL A C 1
ATOM 1266 O O . VAL A 1 178 ? -6.199 7.158 6.482 1.00 94.69 178 VAL A O 1
ATOM 1269 N N . MET A 1 179 ? -5.254 5.289 5.665 1.00 93.69 179 MET A N 1
ATOM 1270 C CA . MET A 1 179 ? -5.858 4.397 6.646 1.00 93.69 179 MET A CA 1
ATOM 1271 C C . MET A 1 179 ? -5.413 4.725 8.071 1.00 93.69 179 MET A C 1
ATOM 1273 O O . MET A 1 179 ? -6.248 4.852 8.963 1.00 93.69 179 MET A O 1
ATOM 1277 N N . ALA A 1 180 ? -4.108 4.886 8.289 1.00 92.75 180 ALA A N 1
ATOM 1278 C CA . ALA A 1 180 ? -3.565 5.225 9.597 1.00 92.75 180 ALA A CA 1
ATOM 1279 C C . ALA A 1 180 ? -4.107 6.574 10.097 1.00 92.75 180 ALA A C 1
ATOM 1281 O O . ALA A 1 180 ? -4.520 6.674 11.250 1.00 92.75 180 ALA A O 1
ATOM 1282 N N . LEU A 1 181 ? -4.211 7.579 9.221 1.00 93.62 181 LEU A N 1
ATOM 1283 C CA . LEU A 1 181 ? -4.833 8.862 9.553 1.00 93.62 181 LEU A CA 1
ATOM 1284 C C . LEU A 1 181 ? -6.320 8.705 9.903 1.00 93.62 181 LEU A C 1
ATOM 1286 O O . LEU A 1 181 ? -6.792 9.272 10.886 1.00 93.62 181 LEU A O 1
ATOM 1290 N N . ALA A 1 182 ? -7.058 7.904 9.137 1.00 92.06 182 ALA A N 1
ATOM 1291 C CA . ALA A 1 182 ? -8.462 7.635 9.415 1.00 92.06 182 ALA A CA 1
ATOM 1292 C C . ALA A 1 182 ? -8.659 6.902 10.754 1.00 92.06 182 ALA A C 1
ATOM 1294 O O . ALA A 1 182 ? -9.632 7.166 11.459 1.00 92.06 182 ALA A O 1
ATOM 1295 N N . MET A 1 183 ? -7.719 6.035 11.146 1.00 89.75 183 MET A N 1
ATOM 1296 C CA . MET A 1 183 ? -7.708 5.404 12.468 1.00 89.75 183 MET A CA 1
ATOM 1297 C C . MET A 1 183 ? -7.482 6.417 13.593 1.00 89.75 183 MET A C 1
ATOM 1299 O O . MET A 1 183 ? -8.187 6.338 14.595 1.00 89.75 183 MET A O 1
ATOM 1303 N N . VAL A 1 184 ? -6.571 7.386 13.429 1.00 91.12 184 VAL A N 1
ATOM 1304 C CA . VAL A 1 184 ? -6.378 8.482 14.404 1.00 91.12 184 VAL A CA 1
ATOM 1305 C C . VAL A 1 184 ? -7.694 9.229 14.617 1.00 91.12 184 VAL A C 1
ATOM 1307 O O . VAL A 1 184 ? -8.168 9.358 15.745 1.00 91.12 184 VAL A O 1
ATOM 1310 N N . VAL A 1 185 ? -8.336 9.634 13.517 1.00 89.31 185 VAL A N 1
ATOM 1311 C CA . VAL A 1 185 ? -9.633 10.322 13.539 1.00 89.31 185 VAL A CA 1
ATOM 1312 C C . VAL A 1 185 ? -10.695 9.457 14.224 1.00 89.31 185 VAL A C 1
ATOM 1314 O O . VAL A 1 185 ? -11.417 9.939 15.094 1.00 89.31 185 VAL A O 1
ATOM 1317 N N . ALA A 1 186 ? -10.775 8.164 13.901 1.00 86.56 186 ALA A N 1
ATOM 1318 C CA . ALA A 1 186 ? -11.729 7.253 14.529 1.00 86.56 186 ALA A CA 1
ATOM 1319 C C . ALA A 1 186 ? -11.501 7.119 16.044 1.00 86.56 186 ALA A C 1
ATOM 1321 O O . ALA A 1 186 ? -12.472 7.139 16.803 1.00 86.56 186 ALA A O 1
ATOM 1322 N N . VAL A 1 187 ? -10.248 7.031 16.501 1.00 84.00 187 VAL A N 1
ATOM 1323 C CA . VAL A 1 187 ? -9.907 6.975 17.932 1.00 84.00 187 VAL A CA 1
ATOM 1324 C C . VAL A 1 187 ? -10.312 8.258 18.651 1.00 84.00 187 VAL A C 1
ATOM 1326 O O . VAL A 1 187 ? -10.823 8.182 19.763 1.00 84.00 187 VAL A O 1
ATOM 1329 N N . ASP A 1 188 ? -10.165 9.418 18.018 1.00 83.81 188 ASP A N 1
ATOM 1330 C CA . ASP A 1 188 ? -10.551 10.693 18.624 1.00 83.81 188 ASP A CA 1
ATOM 1331 C C . ASP A 1 188 ? -12.074 10.901 18.639 1.00 83.81 188 ASP A C 1
ATOM 1333 O O . ASP A 1 188 ? -12.622 11.510 19.565 1.00 83.81 188 ASP A O 1
ATOM 1337 N N . LEU A 1 189 ? -12.793 10.419 17.621 1.00 83.75 189 LEU A N 1
ATOM 1338 C CA . LEU A 1 189 ? -14.248 10.573 17.528 1.00 83.75 189 LEU A CA 1
ATOM 1339 C C . LEU A 1 189 ? -15.019 9.558 18.382 1.00 83.75 189 LEU A C 1
ATOM 1341 O O . LEU A 1 189 ? -16.080 9.900 18.907 1.00 83.75 189 LEU A O 1
ATOM 1345 N N . THR A 1 190 ? -14.507 8.335 18.545 1.00 78.75 190 THR A N 1
ATOM 1346 C CA . THR A 1 190 ? -15.223 7.240 19.230 1.00 78.75 190 THR A CA 1
ATOM 1347 C C . THR A 1 190 ? -15.617 7.579 20.680 1.00 78.75 190 THR A C 1
ATOM 1349 O O . THR A 1 190 ? -16.775 7.350 21.031 1.00 78.75 190 THR A O 1
ATOM 1352 N N . PRO A 1 191 ? -14.754 8.196 21.518 1.00 76.25 191 PRO A N 1
ATOM 1353 C CA . PRO A 1 191 ? -15.126 8.611 22.873 1.00 76.25 191 PRO A CA 1
ATOM 1354 C C . PRO A 1 191 ? -16.217 9.689 22.913 1.00 76.25 191 PRO A C 1
ATOM 1356 O O . PRO A 1 191 ? -16.956 9.779 23.888 1.00 76.25 191 PRO A O 1
ATOM 1359 N N . ARG A 1 192 ? -16.318 10.519 21.866 1.00 79.50 192 ARG A N 1
ATOM 1360 C CA . ARG A 1 192 ? -17.292 11.621 21.781 1.00 79.50 192 ARG A CA 1
ATOM 1361 C C . ARG A 1 192 ? -18.647 11.154 21.243 1.00 79.50 192 ARG A C 1
ATOM 1363 O O . ARG A 1 192 ? -19.671 11.743 21.575 1.00 79.50 192 ARG A O 1
ATOM 1370 N N . HIS A 1 193 ? -18.660 10.089 20.438 1.00 77.38 193 HIS A N 1
ATOM 1371 C CA . HIS A 1 193 ? -19.858 9.558 19.791 1.00 77.38 193 HIS A CA 1
ATOM 1372 C C . HIS A 1 193 ? -19.906 8.021 19.871 1.00 77.38 193 HIS A C 1
ATOM 1374 O O . HIS A 1 193 ? -19.473 7.341 18.941 1.00 77.38 193 HIS A O 1
ATOM 1380 N N . PRO A 1 194 ? -20.519 7.437 20.918 1.00 68.06 194 PRO A N 1
ATOM 1381 C CA . PRO A 1 194 ? -20.619 5.979 21.070 1.00 68.06 194 PRO A CA 1
ATOM 1382 C C . PRO A 1 194 ? -21.431 5.289 19.954 1.00 68.06 194 PRO A C 1
ATOM 1384 O O . PRO A 1 194 ? -21.316 4.080 19.755 1.00 68.06 194 PRO A O 1
ATOM 1387 N N . ALA A 1 195 ? -22.203 6.048 19.165 1.00 67.69 195 ALA A N 1
ATOM 1388 C CA . ALA A 1 195 ? -22.882 5.564 17.961 1.00 67.69 195 ALA A CA 1
ATOM 1389 C C . ALA A 1 195 ? -21.925 5.229 16.794 1.00 67.69 195 ALA A C 1
ATOM 1391 O O . ALA A 1 195 ? -22.337 4.582 15.834 1.00 67.69 195 ALA A O 1
ATOM 1392 N N . ALA A 1 196 ? -20.648 5.615 16.875 1.00 72.25 196 ALA A N 1
ATOM 1393 C CA . ALA A 1 196 ? -19.653 5.445 15.818 1.00 72.25 196 ALA A CA 1
ATOM 1394 C C . ALA A 1 196 ? -19.002 4.043 15.775 1.00 72.25 196 ALA A C 1
ATOM 1396 O O . ALA A 1 196 ? -17.923 3.863 15.214 1.00 72.25 196 ALA A O 1
ATOM 1397 N N . TRP A 1 197 ? -19.662 3.027 16.340 1.00 74.94 197 TRP A N 1
ATOM 1398 C CA . TRP A 1 197 ? -19.164 1.646 16.432 1.00 74.94 197 TRP A CA 1
ATOM 1399 C C . TRP A 1 197 ? -18.820 1.010 15.074 1.00 74.94 197 TRP A C 1
ATOM 1401 O O . TRP A 1 197 ? -18.008 0.092 15.015 1.00 74.94 197 TRP A O 1
ATOM 1411 N N . PHE A 1 198 ? -19.417 1.494 13.981 1.00 81.50 198 PHE A N 1
ATOM 1412 C CA . PHE A 1 198 ? -19.175 0.990 12.629 1.00 81.50 198 PHE A CA 1
ATOM 1413 C C . PHE A 1 198 ? -17.909 1.566 11.974 1.00 81.50 198 PHE A C 1
ATOM 1415 O O . PHE A 1 198 ? -17.494 1.045 10.939 1.00 81.50 198 PHE A O 1
ATOM 1422 N N . LEU A 1 199 ? -17.287 2.612 12.544 1.00 84.62 199 LEU A N 1
ATOM 1423 C CA . LEU A 1 199 ? -16.141 3.293 11.927 1.00 84.62 199 LEU A CA 1
ATOM 1424 C C . LEU A 1 199 ? -14.986 2.326 11.663 1.00 84.62 199 LEU A C 1
ATOM 1426 O O . LEU A 1 199 ? -14.54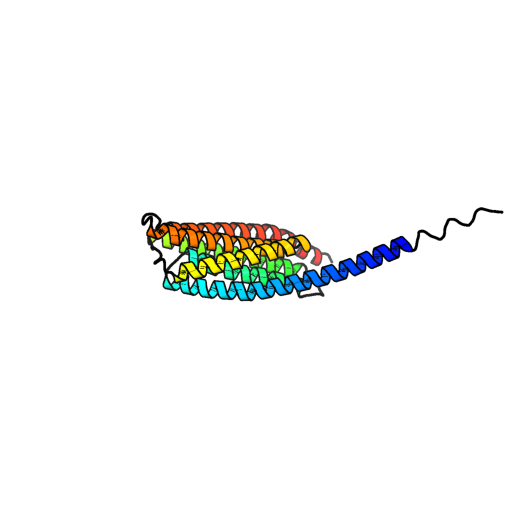8 2.207 10.524 1.00 84.62 199 LEU A O 1
ATOM 1430 N N . ASP A 1 200 ? -14.550 1.576 12.673 1.00 86.50 200 ASP A N 1
ATOM 1431 C CA . ASP A 1 200 ? -13.431 0.632 12.557 1.00 86.50 200 ASP A CA 1
ATOM 1432 C C . ASP A 1 200 ? -13.639 -0.387 11.427 1.00 86.50 200 ASP A C 1
ATOM 1434 O O . ASP A 1 200 ? -12.783 -0.592 10.561 1.00 86.50 200 ASP A O 1
ATOM 1438 N N . ALA A 1 201 ? -14.833 -0.970 11.388 1.00 86.94 201 ALA A N 1
ATOM 1439 C CA . ALA A 1 201 ? -15.161 -1.985 10.411 1.00 86.94 201 ALA A CA 1
ATOM 1440 C C . ALA A 1 201 ? -15.342 -1.390 9.001 1.00 86.94 201 ALA A C 1
ATOM 1442 O O . ALA A 1 201 ? -14.915 -2.005 8.021 1.00 86.94 201 ALA A O 1
ATOM 1443 N N . SER A 1 202 ? -15.884 -0.169 8.898 1.00 90.00 202 SER A N 1
ATOM 1444 C CA . SER A 1 202 ? -16.006 0.575 7.638 1.00 90.00 202 SER A CA 1
ATOM 1445 C C . SER A 1 202 ? -14.649 0.975 7.055 1.00 90.00 202 SER A C 1
ATOM 1447 O O . SER A 1 202 ? -14.452 0.850 5.849 1.00 90.00 202 SER A O 1
ATOM 1449 N N . LEU A 1 203 ? -13.686 1.365 7.897 1.00 91.75 203 LEU A N 1
ATOM 1450 C CA . LEU A 1 203 ? -12.328 1.690 7.468 1.00 91.75 203 LEU A CA 1
ATOM 1451 C C . LEU A 1 203 ? -11.598 0.444 6.955 1.00 91.75 203 LEU A C 1
ATOM 1453 O O . LEU A 1 203 ? -10.981 0.480 5.890 1.00 91.75 203 LEU A O 1
ATOM 1457 N N . GLY A 1 204 ? -11.726 -0.684 7.662 1.00 90.81 204 GLY A N 1
ATOM 1458 C CA . GLY A 1 204 ? -11.194 -1.958 7.179 1.00 90.81 204 GLY A CA 1
ATOM 1459 C C . GLY A 1 204 ? -11.819 -2.378 5.842 1.00 90.81 204 GLY A C 1
ATOM 1460 O O . GLY A 1 204 ? -11.101 -2.771 4.924 1.00 90.81 204 GLY A O 1
ATOM 1461 N N . LEU A 1 205 ? -13.138 -2.213 5.684 1.00 92.19 205 LEU A N 1
ATOM 1462 C CA . LEU A 1 205 ? -13.831 -2.528 4.433 1.00 92.19 205 LEU A CA 1
ATOM 1463 C C . LEU A 1 205 ? -13.378 -1.615 3.285 1.00 92.19 205 LEU A C 1
ATOM 1465 O O . LEU A 1 205 ? -13.110 -2.104 2.189 1.00 92.19 205 LEU A O 1
ATOM 1469 N N . ALA A 1 206 ? -13.234 -0.312 3.542 1.00 93.38 206 ALA A N 1
ATOM 1470 C CA . ALA A 1 206 ? -12.733 0.655 2.570 1.00 93.38 206 ALA A CA 1
ATOM 1471 C C . ALA A 1 206 ? -11.326 0.280 2.076 1.00 93.38 206 ALA A C 1
ATOM 1473 O O . ALA A 1 206 ? -11.072 0.290 0.871 1.00 93.38 206 ALA A O 1
ATOM 1474 N N . MET A 1 207 ? -10.436 -0.142 2.980 1.00 93.69 207 MET A N 1
ATOM 1475 C CA . MET A 1 207 ? -9.111 -0.642 2.602 1.00 93.69 207 MET A CA 1
ATOM 1476 C C . MET A 1 207 ? -9.161 -1.954 1.826 1.00 93.69 207 MET A C 1
ATOM 1478 O O . MET A 1 207 ? -8.424 -2.117 0.855 1.00 93.69 207 MET A O 1
ATOM 1482 N N . GLY A 1 208 ? -10.062 -2.867 2.194 1.00 93.00 208 GLY A N 1
ATOM 1483 C CA . GLY A 1 208 ? -10.325 -4.072 1.410 1.00 93.00 208 GLY A CA 1
ATOM 1484 C C . GLY A 1 208 ? -10.688 -3.733 -0.039 1.00 93.00 208 GLY A C 1
ATOM 1485 O O . GLY A 1 208 ? -10.093 -4.286 -0.964 1.00 93.00 208 GLY A O 1
ATOM 1486 N N . VAL A 1 209 ? -11.593 -2.773 -0.253 1.00 94.19 209 VAL A N 1
ATOM 1487 C CA . VAL A 1 209 ? -11.992 -2.305 -1.594 1.00 94.19 209 VAL A CA 1
ATOM 1488 C C . VAL A 1 209 ? -10.834 -1.625 -2.333 1.00 94.19 209 VAL A C 1
ATOM 1490 O O . VAL A 1 209 ? -10.645 -1.858 -3.532 1.00 94.19 209 VAL A O 1
ATOM 1493 N N . ALA A 1 210 ? -10.019 -0.828 -1.638 1.00 92.69 210 ALA A N 1
ATOM 1494 C CA . ALA A 1 210 ? -8.835 -0.205 -2.224 1.00 92.69 210 ALA A CA 1
ATOM 1495 C C . ALA A 1 210 ? -7.842 -1.262 -2.742 1.00 92.69 210 ALA A C 1
ATOM 1497 O O . ALA A 1 210 ? -7.432 -1.208 -3.904 1.00 92.69 210 ALA A O 1
ATOM 1498 N N . PHE A 1 211 ? -7.522 -2.278 -1.931 1.00 92.94 211 PHE A N 1
ATOM 1499 C CA . PHE A 1 211 ? -6.639 -3.373 -2.348 1.00 92.94 211 PHE A CA 1
ATOM 1500 C C . PHE A 1 211 ? -7.248 -4.263 -3.425 1.00 92.94 211 PHE A C 1
ATOM 1502 O O . PHE A 1 211 ? -6.519 -4.698 -4.315 1.00 92.94 211 PHE A O 1
ATOM 1509 N N . LEU A 1 212 ? -8.568 -4.474 -3.416 1.00 93.75 212 LEU A N 1
ATOM 1510 C CA . LEU A 1 212 ? -9.258 -5.173 -4.501 1.00 93.75 212 LEU A CA 1
ATOM 1511 C C . LEU A 1 212 ? -9.027 -4.453 -5.831 1.00 93.75 212 LEU A C 1
ATOM 1513 O O . LEU A 1 212 ? -8.626 -5.062 -6.820 1.00 93.75 212 LEU A O 1
ATOM 1517 N N . THR A 1 213 ? -9.228 -3.136 -5.832 1.00 92.56 213 THR A N 1
ATOM 1518 C CA . THR A 1 213 ? -9.081 -2.294 -7.022 1.00 92.56 213 THR A CA 1
ATOM 1519 C C . THR A 1 213 ? -7.636 -2.290 -7.522 1.00 92.56 213 THR A C 1
ATOM 1521 O O . THR A 1 213 ? -7.399 -2.453 -8.721 1.00 92.56 213 THR A O 1
ATOM 1524 N N . LEU A 1 214 ? -6.658 -2.166 -6.616 1.00 90.50 214 LEU A N 1
ATOM 1525 C CA . LEU A 1 214 ? -5.233 -2.245 -6.954 1.00 90.50 214 LEU A CA 1
ATOM 1526 C C . LEU A 1 214 ? -4.849 -3.627 -7.501 1.00 90.50 214 LEU A C 1
ATOM 1528 O O . LEU A 1 214 ? -4.163 -3.702 -8.520 1.00 90.50 214 LEU A O 1
ATOM 1532 N N . GLY A 1 215 ? -5.335 -4.706 -6.883 1.00 89.44 215 GLY A N 1
ATOM 1533 C CA . GLY A 1 215 ? -5.090 -6.084 -7.309 1.00 89.44 215 GLY A CA 1
ATOM 1534 C C . GLY A 1 215 ? -5.650 -6.380 -8.700 1.00 89.44 215 GLY A C 1
ATOM 1535 O O . GLY A 1 215 ? -4.921 -6.870 -9.562 1.00 89.44 215 GLY A O 1
ATOM 1536 N N . ILE A 1 216 ? -6.910 -6.008 -8.963 1.00 91.31 216 ILE A N 1
ATOM 1537 C CA . ILE A 1 216 ? -7.534 -6.154 -10.290 1.00 91.31 216 ILE A CA 1
ATOM 1538 C C . ILE A 1 216 ? -6.756 -5.348 -11.329 1.00 91.31 216 ILE A C 1
ATOM 1540 O O . ILE A 1 216 ? -6.410 -5.876 -12.387 1.00 91.31 216 ILE A O 1
ATOM 1544 N N . ARG A 1 217 ? -6.434 -4.083 -11.025 1.00 88.00 217 ARG A N 1
ATOM 1545 C CA . ARG A 1 217 ? -5.673 -3.214 -11.928 1.00 88.00 217 ARG A CA 1
ATOM 1546 C C . ARG A 1 217 ? -4.316 -3.835 -12.269 1.00 88.00 217 ARG A C 1
ATOM 1548 O O . ARG A 1 217 ? -3.971 -3.926 -13.445 1.00 88.00 217 ARG A O 1
ATOM 1555 N N . LEU A 1 218 ? -3.572 -4.309 -11.269 1.00 85.62 218 LEU A N 1
ATOM 1556 C CA . LEU A 1 218 ? -2.291 -5.001 -11.451 1.00 85.62 218 LEU A CA 1
ATOM 1557 C C . LEU A 1 218 ? -2.426 -6.241 -12.341 1.00 85.62 218 LEU A C 1
ATOM 1559 O O . LEU A 1 218 ? -1.616 -6.436 -13.252 1.00 85.62 218 LEU A O 1
ATOM 1563 N N . LEU A 1 219 ? -3.458 -7.055 -12.116 1.00 86.94 219 LEU A N 1
ATOM 1564 C CA . LEU A 1 219 ? -3.686 -8.290 -12.860 1.00 86.94 219 LEU A CA 1
ATOM 1565 C C . LEU A 1 219 ? -4.021 -8.011 -14.333 1.00 86.94 219 LEU A C 1
ATOM 1567 O O . LEU A 1 219 ? -3.368 -8.552 -15.226 1.00 86.94 219 LEU A O 1
ATOM 1571 N N . VAL A 1 220 ? -4.975 -7.111 -14.593 1.00 86.00 220 VAL A N 1
ATOM 1572 C CA . VAL A 1 220 ? -5.402 -6.731 -15.951 1.00 86.00 220 VAL A CA 1
ATOM 1573 C C . VAL A 1 220 ? -4.231 -6.192 -16.774 1.00 86.00 220 VAL A C 1
ATOM 1575 O O . VAL A 1 220 ? -4.128 -6.489 -17.961 1.00 86.00 220 VAL A O 1
ATOM 1578 N N . TYR A 1 221 ? -3.304 -5.453 -16.160 1.00 79.25 221 TYR A N 1
ATOM 1579 C CA . TYR A 1 221 ? -2.119 -4.959 -16.866 1.00 79.25 221 TYR A CA 1
ATOM 1580 C C . TYR A 1 221 ? -1.021 -6.007 -17.076 1.00 79.25 221 TYR A C 1
ATOM 1582 O O . TYR A 1 221 ? -0.246 -5.882 -18.030 1.00 79.25 221 TYR A O 1
ATOM 1590 N N . SER A 1 222 ? -0.927 -7.007 -16.198 1.00 78.00 222 SER A N 1
ATOM 1591 C CA . SER A 1 222 ? 0.143 -8.013 -16.232 1.00 78.00 222 SER A CA 1
ATOM 1592 C C . SER A 1 222 ? -0.189 -9.192 -17.153 1.00 78.00 222 SER A C 1
ATOM 1594 O O . SER A 1 222 ? 0.699 -9.703 -17.835 1.00 78.00 222 SER A O 1
ATOM 1596 N N . VAL A 1 223 ? -1.464 -9.591 -17.233 1.00 78.69 223 VAL A N 1
ATOM 1597 C CA . VAL A 1 223 ? -1.913 -10.788 -17.970 1.00 78.69 223 VAL A CA 1
ATOM 1598 C C . VAL A 1 223 ? -1.679 -10.707 -19.491 1.00 78.69 223 VAL A C 1
ATOM 1600 O O . VAL A 1 223 ? -1.109 -11.654 -20.037 1.00 78.69 223 VAL A O 1
ATOM 1603 N N . PRO A 1 224 ? -2.041 -9.623 -20.210 1.00 72.94 224 PRO A N 1
ATOM 1604 C CA . PRO A 1 224 ? -1.836 -9.550 -21.660 1.00 72.94 224 PRO A CA 1
ATOM 1605 C C . PRO A 1 224 ? -0.356 -9.548 -22.041 1.00 72.94 224 PRO A C 1
ATOM 1607 O O . PRO A 1 224 ? 0.040 -10.192 -23.009 1.00 72.94 224 PRO A O 1
ATOM 1610 N N . ARG A 1 225 ? 0.480 -8.858 -21.254 1.00 67.56 225 ARG A N 1
ATOM 1611 C CA . ARG A 1 225 ? 1.924 -8.798 -21.502 1.00 67.56 225 ARG A CA 1
ATOM 1612 C C . ARG A 1 225 ? 2.619 -10.125 -21.214 1.00 67.56 225 ARG A C 1
ATOM 1614 O O . ARG A 1 225 ? 3.514 -10.506 -21.962 1.00 67.56 225 ARG A O 1
ATOM 1621 N N . TRP A 1 226 ? 2.170 -10.852 -20.188 1.00 67.94 226 TRP A N 1
ATOM 1622 C CA . TRP A 1 226 ? 2.631 -12.216 -19.941 1.00 67.94 226 TRP A CA 1
ATOM 1623 C C . TRP A 1 226 ? 2.298 -13.135 -21.122 1.00 67.94 226 TRP A C 1
ATOM 1625 O O . TRP A 1 226 ? 3.195 -13.787 -21.652 1.00 67.94 226 TRP A O 1
ATOM 1635 N N . ARG A 1 227 ? 1.045 -13.121 -21.605 1.00 68.00 227 ARG A N 1
ATOM 1636 C CA . ARG A 1 227 ? 0.638 -13.904 -22.788 1.00 68.00 227 ARG A CA 1
ATOM 1637 C C . ARG A 1 227 ? 1.458 -13.557 -24.033 1.00 68.00 227 ARG A C 1
ATOM 1639 O O . ARG A 1 227 ? 1.887 -14.462 -24.736 1.00 68.00 227 ARG A O 1
ATOM 1646 N N . ALA A 1 228 ? 1.732 -12.274 -24.268 1.00 66.75 228 ALA A N 1
ATOM 1647 C CA . ALA A 1 228 ? 2.580 -11.847 -25.378 1.00 66.75 228 ALA A CA 1
ATOM 1648 C C . ALA A 1 228 ? 4.004 -12.417 -25.262 1.00 66.75 228 ALA A C 1
ATOM 1650 O O . ALA A 1 228 ? 4.520 -12.947 -26.236 1.00 66.75 228 ALA A O 1
ATOM 1651 N N . SER A 1 229 ? 4.617 -12.384 -24.070 1.00 65.62 229 SER A N 1
ATOM 1652 C CA . SER A 1 229 ? 5.959 -12.958 -23.865 1.00 65.62 229 SER A CA 1
ATOM 1653 C C . SER A 1 229 ? 6.035 -14.472 -24.077 1.00 65.62 229 SER A C 1
ATOM 1655 O O . SER A 1 229 ? 7.073 -14.953 -24.508 1.00 65.62 229 SER A O 1
ATOM 1657 N N . VAL A 1 230 ? 4.949 -15.208 -23.817 1.00 63.34 230 VAL A N 1
ATOM 1658 C CA . VAL A 1 230 ? 4.872 -16.651 -24.101 1.00 63.34 230 VAL A CA 1
ATOM 1659 C C . VAL A 1 230 ? 4.875 -16.899 -25.614 1.00 63.34 230 VAL A C 1
ATOM 1661 O O . VAL A 1 230 ? 5.585 -17.780 -26.079 1.00 63.34 230 VAL A O 1
ATOM 1664 N N . HIS A 1 231 ? 4.142 -16.091 -26.389 1.00 60.19 231 HIS A N 1
ATOM 1665 C CA . HIS A 1 231 ? 4.029 -16.272 -27.841 1.00 60.19 231 HIS A CA 1
ATOM 1666 C C . HIS A 1 231 ? 5.316 -15.997 -28.633 1.00 60.19 231 HIS A C 1
ATOM 1668 O O . HIS A 1 231 ? 5.492 -16.587 -29.693 1.00 60.19 231 HIS A O 1
ATOM 1674 N N . TYR A 1 232 ? 6.226 -15.148 -28.145 1.00 57.47 232 TYR A N 1
ATOM 1675 C CA . TYR A 1 232 ? 7.507 -14.904 -28.829 1.00 57.47 232 TYR A CA 1
ATOM 1676 C C . TYR A 1 232 ? 8.510 -16.059 -28.692 1.00 57.47 232 TYR A C 1
ATOM 1678 O O . TYR A 1 232 ? 9.407 -16.167 -29.518 1.00 57.47 232 TYR A O 1
ATOM 1686 N N . GLU A 1 233 ? 8.371 -16.918 -27.679 1.00 55.06 233 GLU A N 1
ATOM 1687 C CA . GLU A 1 233 ? 9.233 -18.099 -27.493 1.00 55.06 233 GLU A CA 1
ATOM 1688 C C . GLU A 1 233 ? 8.749 -19.324 -28.288 1.00 55.06 233 GLU A C 1
ATOM 1690 O O . GLU A 1 233 ? 9.494 -20.287 -28.430 1.00 55.06 233 GLU A O 1
ATOM 1695 N N . GLU A 1 234 ? 7.514 -19.302 -28.801 1.00 57.94 234 GLU A N 1
ATOM 1696 C CA . GLU A 1 234 ? 6.932 -20.396 -29.597 1.00 57.94 234 GLU A CA 1
ATOM 1697 C C . GLU A 1 234 ? 7.099 -20.206 -31.114 1.00 57.94 234 GLU A C 1
ATOM 1699 O O . GLU A 1 234 ? 6.662 -21.056 -31.889 1.00 57.94 234 GLU A O 1
ATOM 1704 N N . LEU A 1 235 ? 7.726 -19.109 -31.551 1.00 48.06 235 LEU A N 1
ATOM 1705 C CA . LEU A 1 235 ? 8.126 -18.910 -32.943 1.00 48.06 235 LEU A CA 1
ATOM 1706 C C . LEU A 1 235 ? 9.501 -19.577 -33.158 1.00 48.06 235 LEU A C 1
ATOM 1708 O O . LEU A 1 235 ? 10.472 -19.107 -32.561 1.00 48.06 235 LEU A O 1
ATOM 1712 N N . PRO A 1 236 ? 9.574 -20.677 -33.932 1.00 47.94 236 PRO A N 1
ATOM 1713 C CA . PRO A 1 236 ? 10.815 -21.402 -34.205 1.00 47.94 236 PRO A CA 1
ATOM 1714 C C . PRO A 1 236 ? 11.798 -20.618 -35.082 1.00 47.94 236 PRO A C 1
ATOM 1716 O O . PRO A 1 236 ? 11.345 -19.765 -35.883 1.00 47.94 236 PRO A O 1
#

InterPro domains:
  IPR026765 Transmembrane protein 163 [PTHR31937] (28-234)
  IPR027469 Cation efflux transmembrane domain superfamily [G3DSA:1.20.1510.10] (39-224)
  IPR027469 Cation efflux transmembrane domain superfamily [SSF161111] (35-223)

pLDDT: mean 80.69, std 15.34, range [39.66, 95.38]

Foldseek 3Di:
DDDDPDPDPPPPPVVVVVVVVVVVVVVVLVVLLVLLLVLLVVLLVVLQVLLVLLVVLCVVQVFLLSPLLSLLSVLLNLLSVLSNVVSVDPDDPPVLVNLVSLL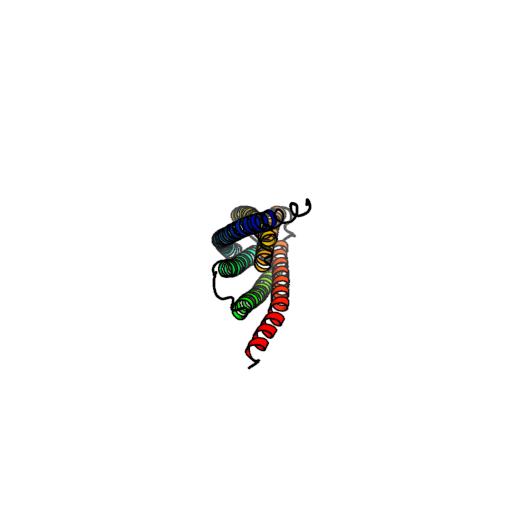VSLVSLLVSLVVSLVSLVVLVVVLRQGPLDPSLLVSLVVLLVVLQVSLVSLCVSCVVNVPPSSPLSSLSSNLSNVSSVLSNVLSVCCVVDVVCSSSRSVSSNVSSVVSNVSSVVSNVVSPVSSVVSVVVVPPD

Radius of gyration: 24.03 Å; chains: 1; bounding box: 65×53×78 Å

Organism: Petromyzon marinus (NCBI:txid7757)

Sequence (236 aa):
METEAVRAGEGGESTASSECESSGCEDRLASLRRLALLVSAVSIVATAGMGAAAFVVSVLQKSAAAFAFAVGAVLDTLTSVVVAWRFSKVEVPSSRREHGACMALGAVFLVSSAFIAAKSAFGLVQRSQPQGGVFLHVVSVLSAILCAVLALLKFLLGTALSSRALTTDGWNSLAGAVMALAMVVAVDLTPRHPAAWFLDASLGLAMGVAFLTLGIRLLVYSVPRWRASVHYEELP